Protein AF-A0A2R6HGV0-F1 (afdb_monomer_lite)

Structure (mmCIF, N/CA/C/O backbone):
data_AF-A0A2R6HGV0-F1
#
_entry.id   AF-A0A2R6HGV0-F1
#
loop_
_atom_site.group_PDB
_atom_site.id
_atom_site.type_symbol
_atom_site.label_atom_id
_atom_site.label_alt_id
_atom_site.label_comp_id
_atom_site.label_asym_id
_atom_site.label_entity_id
_atom_site.label_seq_id
_atom_site.pdbx_PDB_ins_code
_atom_site.Cartn_x
_atom_site.Cartn_y
_atom_site.Cartn_z
_atom_site.occupancy
_atom_site.B_iso_or_equiv
_atom_site.auth_seq_id
_atom_site.auth_comp_id
_atom_site.auth_asym_id
_atom_site.auth_atom_id
_atom_site.pdbx_PDB_model_num
ATOM 1 N N . MET A 1 1 ? -56.600 22.320 -26.417 1.00 42.59 1 MET A N 1
ATOM 2 C CA . MET A 1 1 ? -55.461 23.263 -26.358 1.00 42.59 1 MET A CA 1
ATOM 3 C C . MET A 1 1 ? -54.383 22.633 -25.491 1.00 42.59 1 MET A C 1
ATOM 5 O O . MET A 1 1 ? -54.643 22.317 -24.341 1.00 42.59 1 MET A O 1
ATOM 9 N N . SER A 1 2 ? -53.249 22.318 -26.110 1.00 37.47 2 SER A N 1
ATOM 10 C CA . SER A 1 2 ? -52.174 21.466 -25.593 1.00 37.47 2 SER A CA 1
ATOM 11 C C . SER A 1 2 ? -51.269 22.233 -24.627 1.00 37.47 2 SER A C 1
ATOM 13 O O . SER A 1 2 ? -50.676 23.227 -25.039 1.00 37.47 2 SER A O 1
ATOM 15 N N . GLN A 1 3 ? -51.085 21.748 -23.396 1.00 37.47 3 GLN A N 1
ATOM 16 C CA . GLN A 1 3 ? -49.910 22.110 -22.601 1.00 37.47 3 GLN A CA 1
ATOM 17 C C . GLN A 1 3 ? -48.756 21.197 -23.022 1.00 37.47 3 GLN A C 1
ATOM 19 O O . GLN A 1 3 ? -48.817 19.982 -22.858 1.00 37.47 3 GLN A O 1
ATOM 24 N N . ARG A 1 4 ? -47.739 21.780 -23.663 1.00 38.50 4 ARG A N 1
ATOM 25 C CA . ARG A 1 4 ? -46.474 21.103 -23.963 1.00 38.50 4 ARG A CA 1
ATOM 26 C C . ARG A 1 4 ? -45.589 21.182 -22.727 1.00 38.50 4 ARG A C 1
ATOM 28 O O . ARG A 1 4 ? -45.271 22.278 -22.277 1.00 38.50 4 ARG A O 1
ATOM 35 N N . GLY A 1 5 ? -45.208 20.018 -22.213 1.00 38.81 5 GLY A N 1
ATOM 36 C CA . GLY A 1 5 ? -44.157 19.890 -21.219 1.00 38.81 5 GLY A CA 1
ATOM 37 C C . GLY A 1 5 ? -42.803 20.274 -21.807 1.00 38.81 5 GLY A C 1
ATOM 38 O O . GLY A 1 5 ? -42.461 19.891 -22.925 1.00 38.81 5 GLY A O 1
ATOM 39 N N . THR A 1 6 ? -42.029 21.020 -21.032 1.00 39.31 6 THR A N 1
ATOM 40 C CA . THR A 1 6 ? -40.585 21.147 -21.192 1.00 39.31 6 THR A CA 1
ATOM 41 C C . THR A 1 6 ? -39.932 20.217 -20.178 1.00 39.31 6 THR A C 1
ATOM 43 O O . THR A 1 6 ? -39.835 20.515 -18.991 1.00 39.31 6 THR A O 1
ATOM 46 N N . THR A 1 7 ? -39.515 19.043 -20.643 1.00 39.94 7 THR A N 1
ATOM 47 C CA . THR A 1 7 ? -38.569 18.178 -19.931 1.00 39.94 7 THR A CA 1
ATOM 48 C C . THR A 1 7 ? -37.228 18.903 -19.781 1.00 39.94 7 THR A C 1
ATOM 50 O O . THR A 1 7 ? -36.722 19.403 -20.791 1.00 39.94 7 THR A O 1
ATOM 53 N N . PRO A 1 8 ? -36.610 18.944 -18.587 1.00 39.12 8 PRO A N 1
ATOM 54 C CA . PRO A 1 8 ? -35.233 19.393 -18.454 1.00 39.12 8 PRO A CA 1
ATOM 55 C C . PRO A 1 8 ? -34.313 18.423 -19.197 1.00 39.12 8 PRO A C 1
ATOM 57 O O . PRO A 1 8 ? -34.400 17.204 -19.050 1.00 39.12 8 PRO A O 1
ATOM 60 N N . SER A 1 9 ? -33.456 18.992 -20.031 1.00 42.03 9 SER A N 1
ATOM 61 C CA . SER A 1 9 ? -32.435 18.309 -20.811 1.00 42.03 9 SER A CA 1
ATOM 62 C C . SER A 1 9 ? -31.367 17.676 -19.916 1.00 42.03 9 SER A C 1
ATOM 64 O O . SER A 1 9 ? -30.638 18.410 -19.258 1.00 42.03 9 SER A O 1
ATOM 66 N N . GLY A 1 10 ? -31.240 16.349 -19.996 1.00 42.12 10 GLY A N 1
ATOM 67 C CA . GLY A 1 10 ? -29.985 15.590 -19.900 1.00 42.12 10 GLY A CA 1
ATOM 68 C C . GLY A 1 10 ? -29.243 15.556 -18.551 1.00 42.12 10 GLY A C 1
ATOM 69 O O . GLY A 1 10 ? -29.286 16.505 -17.773 1.00 42.12 10 GLY A O 1
ATOM 70 N N . PRO A 1 11 ? -28.513 14.464 -18.258 1.00 38.28 11 PRO A N 1
ATOM 71 C CA . PRO A 1 11 ? -27.660 14.408 -17.080 1.00 38.28 11 PRO A CA 1
ATOM 72 C C . PRO A 1 11 ? -26.553 15.461 -17.202 1.00 38.28 11 PRO A C 1
ATOM 74 O O . PRO A 1 11 ? -25.785 15.469 -18.165 1.00 38.28 11 PRO A O 1
ATOM 77 N N . THR A 1 12 ? -26.462 16.345 -16.209 1.00 39.78 12 THR A N 1
ATOM 78 C CA . THR A 1 12 ? -25.278 17.172 -15.971 1.00 39.78 12 THR A CA 1
ATOM 79 C C . THR A 1 12 ? -24.067 16.255 -15.933 1.00 39.78 12 THR A C 1
ATOM 81 O O . THR A 1 12 ? -24.030 15.331 -15.116 1.00 39.78 12 THR A O 1
ATOM 84 N N . ALA A 1 13 ? -23.111 16.491 -16.833 1.00 43.72 13 ALA A N 1
ATOM 85 C CA . ALA A 1 13 ? -21.830 15.809 -16.833 1.00 43.72 13 ALA A CA 1
ATOM 86 C C . ALA A 1 13 ? -21.298 15.794 -15.398 1.00 43.72 13 ALA A C 1
ATOM 88 O O . ALA A 1 13 ? -21.111 16.851 -14.792 1.00 43.72 13 ALA A O 1
ATOM 89 N N . ALA A 1 14 ? -21.119 14.588 -14.853 1.00 40.44 14 ALA A N 1
ATOM 90 C CA . ALA A 1 14 ? -20.378 14.393 -13.625 1.00 40.44 14 ALA A CA 1
ATOM 91 C C . ALA A 1 14 ? -19.101 15.220 -13.748 1.00 40.44 14 ALA A C 1
ATOM 93 O O . ALA A 1 14 ? -18.413 15.129 -14.766 1.00 40.44 14 ALA A O 1
ATOM 94 N N . THR A 1 15 ? -18.844 16.080 -12.768 1.00 43.59 15 THR A N 1
ATOM 95 C CA . THR A 1 15 ? -17.647 16.907 -12.696 1.00 43.59 15 THR A CA 1
ATOM 96 C C . THR A 1 15 ? -16.449 15.975 -12.834 1.00 43.59 15 THR A C 1
ATOM 98 O O . THR A 1 15 ? -16.068 15.303 -11.876 1.00 43.59 15 THR A O 1
ATOM 101 N N . ALA A 1 16 ? -15.919 15.858 -14.052 1.00 55.16 16 ALA A N 1
ATOM 102 C CA . ALA A 1 16 ? -14.783 15.006 -14.336 1.00 55.16 16 ALA A CA 1
ATOM 103 C C . ALA A 1 16 ? -13.660 15.447 -13.397 1.00 55.16 16 ALA A C 1
ATOM 105 O O . ALA A 1 16 ? -13.438 16.651 -13.215 1.00 55.16 16 ALA A O 1
ATOM 106 N N . TRP A 1 17 ? -13.016 14.485 -12.732 1.00 54.25 17 TRP A N 1
ATOM 107 C CA . TRP A 1 17 ? -11.901 14.756 -11.833 1.00 54.25 17 TRP A CA 1
ATOM 108 C C . TRP A 1 17 ? -10.940 15.749 -12.498 1.00 54.25 17 TRP A C 1
ATOM 110 O O . TRP A 1 17 ? -10.525 15.538 -13.635 1.00 54.25 17 TRP A O 1
ATOM 120 N N . LYS A 1 18 ? -10.612 16.853 -11.806 1.00 64.25 18 LYS A N 1
ATOM 121 C CA . LYS A 1 18 ? -9.808 17.985 -12.320 1.00 64.25 18 LYS A CA 1
ATOM 122 C C . LYS A 1 18 ? -8.328 17.629 -12.562 1.00 64.25 18 LYS A C 1
ATOM 124 O O . LYS A 1 18 ? -7.450 18.479 -12.437 1.00 64.25 18 LYS A O 1
ATOM 129 N N . SER A 1 19 ? -8.022 16.371 -12.836 1.00 67.31 19 SER A N 1
ATOM 130 C CA . SER A 1 19 ? -6.674 15.901 -13.110 1.00 67.31 19 SER A CA 1
ATOM 131 C C . SER A 1 19 ? -6.330 16.194 -14.570 1.00 67.31 19 SER A C 1
ATOM 133 O O . SER A 1 19 ? -7.103 15.877 -15.472 1.00 67.31 19 SER A O 1
ATOM 135 N N . ARG A 1 20 ? -5.164 16.799 -14.814 1.00 78.31 20 ARG A N 1
ATOM 136 C CA . ARG A 1 20 ? -4.626 16.962 -16.170 1.00 78.31 20 ARG A CA 1
ATOM 137 C C . ARG A 1 20 ? -4.079 15.622 -16.658 1.00 78.31 20 ARG A C 1
ATOM 139 O O . ARG A 1 20 ? -3.105 15.126 -16.099 1.00 78.31 20 ARG A O 1
ATOM 146 N N . TRP A 1 21 ? -4.699 15.072 -17.699 1.00 83.38 21 TRP A N 1
ATOM 147 C CA . TRP A 1 21 ? -4.256 13.859 -18.386 1.00 83.38 21 TRP A CA 1
ATOM 148 C C . TRP A 1 21 ? -3.967 14.156 -19.856 1.00 83.38 21 TRP A C 1
ATOM 150 O O . TRP A 1 21 ? -4.623 14.994 -20.473 1.00 83.38 21 TRP A O 1
ATOM 160 N N . SER A 1 22 ? -2.993 13.450 -20.419 1.00 83.81 22 SER A N 1
ATOM 161 C CA . SER A 1 22 ? -2.641 13.503 -21.839 1.00 83.81 22 SER A CA 1
ATOM 162 C C . SER A 1 22 ? -2.390 12.097 -22.380 1.00 83.81 22 SER A C 1
ATOM 164 O O . SER A 1 22 ? -2.013 11.200 -21.627 1.00 83.81 22 SER A O 1
ATOM 166 N N . VAL A 1 23 ? -2.594 11.919 -23.686 1.00 84.94 23 VAL A N 1
ATOM 167 C CA . VAL A 1 23 ? -2.298 10.678 -24.414 1.00 84.94 23 VAL A CA 1
ATOM 168 C C . VAL A 1 23 ? -1.252 11.014 -25.480 1.00 84.94 23 VAL A C 1
ATOM 170 O O . VAL A 1 23 ? -1.622 11.427 -26.581 1.00 84.94 23 VAL A O 1
ATOM 173 N N . PRO A 1 24 ? 0.052 10.976 -25.150 1.00 83.38 24 PRO A N 1
ATOM 174 C CA . PRO A 1 24 ? 1.098 11.288 -26.115 1.00 83.38 24 PRO A CA 1
ATOM 175 C C . PRO A 1 24 ? 1.200 10.200 -27.189 1.00 83.38 24 PRO A C 1
ATOM 177 O O . PRO A 1 24 ? 0.903 9.031 -26.944 1.00 83.38 24 PRO A O 1
ATOM 180 N N . ALA A 1 25 ? 1.690 10.576 -28.372 1.00 78.56 25 ALA A N 1
ATOM 181 C CA . ALA A 1 25 ? 2.167 9.590 -29.336 1.00 78.56 25 ALA A CA 1
ATOM 182 C C . ALA A 1 25 ? 3.334 8.779 -28.724 1.00 78.56 25 ALA A C 1
ATOM 184 O O . ALA A 1 25 ? 4.123 9.358 -27.970 1.00 78.56 25 ALA A O 1
ATOM 185 N N . PRO A 1 26 ? 3.512 7.490 -29.070 1.00 75.81 26 PRO A N 1
ATOM 186 C CA . PRO A 1 26 ? 4.579 6.656 -28.500 1.00 75.81 26 PRO A CA 1
ATOM 187 C C . PRO A 1 26 ? 5.987 7.260 -28.632 1.00 75.81 26 PRO A C 1
ATOM 189 O O . PRO A 1 26 ? 6.768 7.254 -27.683 1.00 75.81 26 PRO A O 1
ATOM 192 N N . SER A 1 27 ? 6.294 7.896 -29.767 1.00 75.94 27 SER A N 1
ATOM 193 C CA . SER A 1 27 ? 7.577 8.580 -29.991 1.00 75.94 27 SER A CA 1
ATOM 194 C C . SER A 1 27 ? 7.813 9.767 -29.048 1.00 75.94 27 SER A C 1
ATOM 196 O O . SER A 1 27 ? 8.948 10.025 -28.647 1.00 75.94 27 SER A O 1
ATOM 198 N N . ALA A 1 28 ? 6.752 10.469 -28.643 1.00 85.56 28 ALA A N 1
ATOM 199 C CA . ALA A 1 28 ? 6.840 11.545 -27.661 1.00 85.56 28 ALA A CA 1
A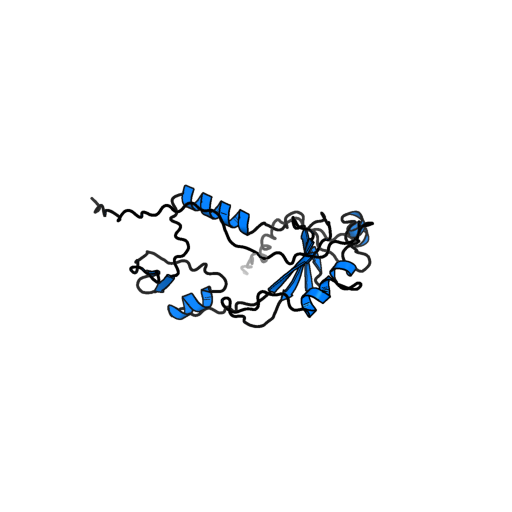TOM 200 C C . ALA A 1 28 ? 7.078 11.009 -26.239 1.00 85.56 28 ALA A C 1
ATOM 202 O O . ALA A 1 28 ? 7.628 11.729 -25.408 1.00 85.56 28 ALA A O 1
ATOM 203 N N . LEU A 1 29 ? 6.710 9.751 -25.960 1.00 87.06 29 LEU A N 1
ATOM 204 C CA . LEU A 1 29 ? 6.980 9.103 -24.678 1.00 87.06 29 LEU A CA 1
ATOM 205 C C . LEU A 1 29 ? 8.478 8.835 -24.502 1.00 87.06 29 LEU A C 1
ATOM 207 O O . LEU A 1 29 ? 9.037 9.254 -23.495 1.00 87.06 29 LEU A O 1
ATOM 211 N N . ALA A 1 30 ? 9.131 8.239 -25.506 1.00 85.50 30 ALA A N 1
ATOM 212 C CA . ALA A 1 30 ? 10.577 7.986 -25.483 1.00 85.50 30 ALA A CA 1
ATOM 213 C C . ALA A 1 30 ? 11.396 9.285 -25.372 1.00 85.50 30 ALA A C 1
ATOM 215 O O . ALA A 1 30 ? 12.393 9.337 -24.659 1.00 85.50 30 ALA A O 1
ATOM 216 N N . GLY A 1 31 ? 10.955 10.358 -26.041 1.00 87.44 31 GLY A N 1
ATOM 217 C CA . GLY A 1 31 ? 11.596 11.671 -25.919 1.00 87.44 31 GLY A CA 1
ATOM 218 C C . GLY A 1 31 ? 11.407 12.323 -24.544 1.00 87.44 31 GLY A C 1
ATOM 219 O O . GLY A 1 31 ? 12.291 13.038 -24.080 1.00 87.44 31 GLY A O 1
ATOM 220 N N . ARG A 1 32 ? 10.266 12.085 -23.885 1.00 89.81 32 ARG A N 1
ATOM 221 C CA . ARG A 1 32 ? 9.944 12.654 -22.566 1.00 89.81 32 ARG A CA 1
ATOM 222 C C . ARG A 1 32 ? 10.549 11.855 -21.408 1.00 89.81 32 ARG A C 1
ATOM 224 O O . ARG A 1 32 ? 10.909 12.453 -20.398 1.00 89.81 32 ARG A O 1
ATOM 231 N N . PHE A 1 33 ? 10.635 10.535 -21.545 1.00 90.62 33 PHE A N 1
ATOM 232 C CA . PHE A 1 33 ? 11.080 9.597 -20.514 1.00 90.62 33 PHE A CA 1
ATOM 233 C C . PHE A 1 33 ? 12.131 8.641 -21.102 1.00 90.62 33 PHE A C 1
ATOM 235 O O . PHE A 1 33 ? 11.801 7.513 -21.469 1.00 90.62 33 PHE A O 1
ATOM 242 N N . PRO A 1 34 ? 13.391 9.085 -21.241 1.00 89.12 34 PRO A N 1
ATOM 243 C CA . PRO A 1 34 ? 14.409 8.359 -21.998 1.00 89.12 34 PRO A CA 1
ATOM 244 C C . PRO A 1 34 ? 14.843 7.029 -21.366 1.00 89.12 34 PRO A C 1
ATOM 246 O O . PRO A 1 34 ? 15.294 6.147 -22.096 1.00 89.12 34 PRO A O 1
ATOM 249 N N . ALA A 1 35 ? 14.694 6.834 -20.049 1.00 87.44 35 ALA A N 1
ATOM 250 C CA . ALA A 1 35 ? 14.922 5.520 -19.449 1.00 87.44 35 ALA A CA 1
ATOM 251 C C . ALA A 1 35 ? 13.786 4.526 -19.724 1.00 87.44 35 ALA A C 1
ATOM 253 O O . ALA A 1 35 ? 13.935 3.355 -19.381 1.00 87.44 35 ALA A O 1
ATOM 254 N N . LEU A 1 36 ? 12.666 4.935 -20.333 1.00 87.56 36 LEU A N 1
ATOM 255 C CA . LEU A 1 36 ? 11.580 4.028 -20.701 1.00 87.56 36 LEU A CA 1
ATOM 256 C C . LEU A 1 36 ? 11.734 3.541 -22.146 1.00 87.56 36 LEU A C 1
ATOM 258 O O . LEU A 1 36 ? 11.776 4.327 -23.092 1.00 87.56 36 LEU A O 1
ATOM 262 N N . ARG A 1 37 ? 11.745 2.218 -22.326 1.00 88.19 37 ARG A N 1
ATOM 263 C CA . ARG A 1 37 ? 11.503 1.590 -23.629 1.00 88.19 37 ARG A CA 1
ATOM 264 C C . ARG A 1 37 ? 10.027 1.749 -23.971 1.00 88.19 37 ARG A C 1
ATOM 266 O O . ARG A 1 37 ? 9.165 1.263 -23.241 1.00 88.19 37 ARG A O 1
ATOM 273 N N . ALA A 1 38 ? 9.758 2.474 -25.051 1.00 88.06 38 ALA A N 1
ATOM 274 C CA . ALA A 1 38 ? 8.412 2.818 -25.504 1.00 88.06 38 ALA A CA 1
ATOM 275 C C . ALA A 1 38 ? 8.132 2.369 -26.949 1.00 88.06 38 ALA A C 1
ATOM 277 O O . ALA A 1 38 ? 7.095 2.713 -27.512 1.00 88.06 38 ALA A O 1
ATOM 278 N N . ASP A 1 39 ? 9.058 1.635 -27.566 1.00 87.62 39 ASP A N 1
ATOM 279 C CA . ASP A 1 39 ? 8.986 1.172 -28.953 1.00 87.62 39 ASP A CA 1
ATOM 280 C C . ASP A 1 39 ? 7.868 0.149 -29.198 1.00 87.62 39 ASP A C 1
ATOM 282 O O . ASP A 1 39 ? 7.355 0.063 -30.313 1.00 87.62 39 ASP A O 1
ATOM 286 N N . ASP A 1 40 ? 7.428 -0.555 -28.155 1.00 88.44 40 ASP A N 1
ATOM 287 C CA . ASP A 1 40 ? 6.304 -1.493 -28.184 1.00 88.44 40 ASP A CA 1
ATOM 288 C C . ASP A 1 40 ? 5.025 -0.945 -27.515 1.00 88.44 40 ASP A C 1
ATOM 290 O O . ASP A 1 40 ? 4.029 -1.660 -27.376 1.00 88.44 40 ASP A O 1
ATOM 294 N N . VAL A 1 41 ? 5.014 0.332 -27.111 1.00 89.62 41 VAL A N 1
ATOM 295 C CA . VAL A 1 41 ? 3.859 0.960 -26.458 1.00 89.62 41 VAL A CA 1
ATOM 296 C C . VAL A 1 41 ? 2.865 1.443 -27.510 1.00 89.62 41 VAL A C 1
ATOM 298 O O . VAL A 1 41 ? 3.107 2.416 -28.219 1.00 89.62 41 VAL A O 1
ATOM 301 N N . ALA A 1 42 ? 1.696 0.803 -27.573 1.00 90.31 42 ALA A N 1
ATOM 302 C CA . ALA A 1 42 ? 0.619 1.221 -28.471 1.00 90.31 42 ALA A CA 1
ATOM 303 C C . ALA A 1 42 ? -0.094 2.501 -27.992 1.00 90.31 42 ALA A C 1
ATOM 305 O O . ALA A 1 42 ? -0.434 3.367 -28.797 1.00 90.31 42 ALA A O 1
ATOM 306 N N . VAL A 1 43 ? -0.338 2.614 -26.680 1.00 91.25 43 VAL A N 1
ATOM 307 C CA . VAL A 1 43 ? -1.068 3.725 -26.049 1.00 91.25 43 VAL A CA 1
ATOM 308 C C . VAL A 1 43 ? -0.494 3.985 -24.656 1.00 91.25 43 VAL A C 1
ATOM 310 O O . VAL A 1 43 ? -0.234 3.043 -23.912 1.00 91.25 43 VAL A O 1
ATOM 313 N N . ALA A 1 44 ? -0.354 5.259 -24.282 1.00 90.94 44 ALA A N 1
ATOM 314 C CA . ALA A 1 44 ? 0.046 5.677 -22.940 1.00 90.94 44 ALA A CA 1
ATOM 315 C C . ALA A 1 44 ? -0.874 6.784 -22.410 1.00 90.94 44 ALA A C 1
ATOM 317 O O . ALA A 1 44 ? -1.226 7.706 -23.143 1.00 90.94 44 ALA A O 1
ATOM 318 N N . GLY A 1 45 ? -1.233 6.715 -21.127 1.00 91.62 45 GLY A N 1
ATOM 319 C CA . GLY A 1 45 ? -1.872 7.811 -20.400 1.00 91.62 45 GLY A CA 1
ATOM 320 C C . GLY A 1 45 ? -0.874 8.442 -19.435 1.00 91.62 45 GLY A C 1
ATOM 321 O O . GLY A 1 45 ? -0.280 7.737 -18.625 1.00 91.62 45 GLY A O 1
ATOM 322 N N . VAL A 1 46 ? -0.687 9.760 -19.509 1.00 90.81 46 VAL A N 1
ATOM 323 C CA . VAL A 1 46 ? 0.246 10.495 -18.643 1.00 90.81 46 VAL A CA 1
ATOM 324 C C . VAL A 1 46 ? -0.509 11.546 -17.842 1.00 90.81 46 VAL A C 1
ATOM 326 O O . VAL A 1 46 ? -1.248 12.350 -18.413 1.00 90.81 46 VAL A O 1
ATOM 329 N N . THR A 1 47 ? -0.276 11.564 -16.530 1.00 89.75 47 THR A N 1
ATOM 330 C CA . THR A 1 47 ? -0.787 12.567 -15.588 1.00 89.75 47 THR A CA 1
ATOM 331 C C . THR A 1 47 ? 0.360 13.224 -14.840 1.00 89.75 47 THR A C 1
ATOM 333 O O . THR A 1 47 ? 1.356 12.581 -14.525 1.00 89.75 47 THR A O 1
ATOM 336 N N . GLU A 1 48 ? 0.215 14.512 -14.549 1.00 83.94 48 GLU A N 1
ATOM 337 C CA . GLU A 1 48 ? 1.210 15.292 -13.800 1.00 83.94 48 GLU A CA 1
ATOM 338 C C . GLU A 1 48 ? 0.975 15.254 -12.285 1.00 83.94 48 GLU A C 1
ATOM 340 O O . GLU A 1 48 ? 1.838 15.665 -11.520 1.00 83.94 48 GLU A O 1
ATOM 345 N N . GLY A 1 49 ? -0.203 14.798 -11.847 1.00 83.38 49 GLY A N 1
ATOM 346 C CA . GLY A 1 49 ? -0.605 14.829 -10.437 1.00 83.38 49 GLY A CA 1
ATOM 347 C C . GLY A 1 49 ? -0.498 13.493 -9.705 1.00 83.38 49 GLY A C 1
ATOM 348 O O . GLY A 1 49 ? -0.816 13.443 -8.520 1.00 83.38 49 GLY A O 1
ATOM 349 N N . ALA A 1 50 ? -0.118 12.412 -10.391 1.00 85.56 50 ALA A N 1
ATOM 350 C CA . ALA A 1 50 ? 0.108 11.126 -9.737 1.00 85.56 50 ALA A CA 1
ATOM 351 C C . ALA A 1 50 ? 1.545 11.022 -9.227 1.00 85.56 50 ALA A C 1
ATOM 353 O O . ALA A 1 50 ? 2.474 11.581 -9.806 1.00 85.56 50 ALA A O 1
ATOM 354 N N . GLY A 1 51 ? 1.715 10.261 -8.154 1.00 88.56 51 GLY A N 1
ATOM 355 C CA . GLY A 1 51 ? 3.012 9.994 -7.563 1.00 88.56 51 GLY A CA 1
ATOM 356 C C . GLY A 1 51 ? 2.932 8.864 -6.551 1.00 88.56 51 GLY A C 1
ATOM 357 O O . GLY A 1 51 ? 1.884 8.251 -6.346 1.00 88.56 51 GLY A O 1
ATOM 358 N N . TYR A 1 52 ? 4.063 8.615 -5.912 1.00 90.94 52 TYR A N 1
ATOM 359 C CA . TYR A 1 52 ? 4.209 7.671 -4.817 1.00 90.94 52 TYR A CA 1
ATOM 360 C C . TYR A 1 52 ? 4.507 8.441 -3.526 1.00 90.94 52 TYR A C 1
ATOM 362 O O . TYR A 1 52 ? 4.929 9.597 -3.555 1.00 90.94 52 TYR A O 1
ATOM 370 N N . ALA A 1 53 ? 4.268 7.799 -2.388 1.00 90.00 53 ALA A N 1
ATOM 371 C CA . ALA A 1 53 ? 4.561 8.349 -1.072 1.00 90.00 53 ALA A CA 1
ATOM 372 C C . ALA A 1 53 ? 5.524 7.424 -0.328 1.00 90.00 53 ALA A C 1
ATOM 374 O O . ALA A 1 53 ? 5.576 6.227 -0.611 1.00 90.00 53 ALA A O 1
ATOM 375 N N . ASP A 1 54 ? 6.235 7.967 0.658 1.00 90.88 54 ASP A N 1
ATOM 376 C CA . ASP A 1 54 ? 6.788 7.162 1.742 1.00 90.88 54 ASP A CA 1
ATOM 377 C C . ASP A 1 54 ? 5.668 6.933 2.773 1.00 90.88 54 ASP A C 1
ATOM 379 O O . ASP A 1 54 ? 5.328 7.856 3.523 1.00 90.88 54 ASP A O 1
ATOM 383 N N . PRO A 1 55 ? 5.052 5.737 2.824 1.00 90.94 55 PRO A N 1
ATOM 384 C CA . PRO A 1 55 ? 3.945 5.488 3.738 1.00 90.94 55 PRO A CA 1
ATOM 385 C C . PRO A 1 55 ? 4.390 5.491 5.205 1.00 90.94 55 PRO A C 1
ATOM 387 O O . PRO A 1 55 ? 3.563 5.753 6.075 1.00 90.94 55 PRO A O 1
ATOM 390 N N . GLY A 1 56 ? 5.663 5.199 5.496 1.00 92.19 56 GLY A N 1
ATOM 391 C CA . GLY A 1 56 ? 6.202 5.232 6.853 1.00 92.19 56 GLY A CA 1
ATOM 392 C C . GLY A 1 56 ? 6.301 6.664 7.362 1.00 92.19 56 GLY A C 1
ATOM 393 O O . GLY A 1 56 ? 5.687 6.996 8.376 1.00 92.19 56 GLY A O 1
ATOM 394 N N . ALA A 1 57 ? 6.992 7.523 6.610 1.00 93.31 57 ALA A N 1
ATOM 395 C CA . ALA A 1 57 ? 7.136 8.938 6.951 1.00 93.31 57 ALA A CA 1
ATOM 396 C C . ALA A 1 57 ? 5.783 9.668 6.977 1.00 93.31 57 ALA A C 1
ATOM 398 O O . ALA A 1 57 ? 5.500 10.421 7.908 1.00 93.31 57 ALA A O 1
ATOM 399 N N . TYR A 1 58 ? 4.911 9.397 5.997 1.00 94.62 58 TYR A N 1
ATOM 400 C CA . TYR A 1 58 ? 3.569 9.978 5.950 1.00 94.62 58 TYR A CA 1
ATOM 401 C C . TYR A 1 58 ? 2.731 9.606 7.183 1.00 94.62 58 TYR A C 1
ATOM 403 O O . TYR A 1 58 ? 2.102 10.473 7.788 1.00 94.62 58 TYR A O 1
ATOM 411 N N . THR A 1 59 ? 2.749 8.331 7.590 1.00 95.56 59 THR A N 1
ATOM 412 C CA . THR A 1 59 ? 1.994 7.862 8.764 1.00 95.56 59 THR A CA 1
ATOM 413 C C . THR A 1 59 ? 2.542 8.456 10.060 1.00 95.56 59 THR A C 1
ATOM 415 O O . THR A 1 59 ? 1.755 8.854 10.916 1.00 95.56 59 THR A O 1
ATOM 418 N N . ALA A 1 60 ? 3.869 8.548 10.201 1.00 95.81 60 ALA A N 1
ATOM 419 C CA . ALA A 1 60 ? 4.502 9.162 11.367 1.00 95.81 60 ALA A CA 1
ATOM 420 C C . ALA A 1 60 ? 4.100 10.639 11.510 1.00 95.81 60 ALA A C 1
ATOM 422 O O . ALA A 1 60 ? 3.593 11.036 12.555 1.00 95.81 60 ALA A O 1
ATOM 423 N N . CYS A 1 61 ? 4.202 11.414 10.426 1.00 97.69 61 CYS A N 1
ATOM 424 C CA . CYS A 1 61 ? 3.787 12.817 10.410 1.00 97.69 61 CYS A CA 1
ATOM 425 C C . CYS A 1 61 ? 2.293 12.985 10.741 1.00 97.69 61 CYS A C 1
ATOM 427 O O . CYS A 1 61 ? 1.915 13.867 11.512 1.00 97.69 61 CYS A O 1
ATOM 429 N N . LEU A 1 62 ? 1.423 12.120 10.204 1.00 97.12 62 LEU A N 1
ATOM 430 C CA . LEU A 1 62 ? -0.006 12.165 10.517 1.00 97.12 62 LEU A CA 1
ATOM 431 C C . LEU A 1 62 ? -0.282 11.874 12.001 1.00 97.12 62 LEU A C 1
ATOM 433 O O . LEU A 1 62 ? -1.136 12.528 12.599 1.00 97.12 62 LEU A O 1
ATOM 437 N N . ALA A 1 63 ? 0.434 10.917 12.595 1.00 97.19 63 ALA A N 1
ATOM 438 C CA . ALA A 1 63 ? 0.314 10.590 14.012 1.00 97.19 63 ALA A CA 1
ATOM 439 C C . ALA A 1 63 ? 0.778 11.750 14.908 1.00 97.19 63 ALA A C 1
ATOM 441 O O . ALA A 1 63 ? 0.071 12.107 15.850 1.00 97.19 63 ALA A O 1
ATOM 442 N N . GLU A 1 64 ? 1.915 12.371 14.586 1.00 97.19 64 GLU A N 1
ATOM 443 C CA . GLU A 1 64 ? 2.432 13.550 15.293 1.00 97.19 64 GLU A CA 1
ATOM 444 C C . GLU A 1 64 ? 1.432 14.710 15.260 1.00 97.19 64 GLU A C 1
ATOM 446 O O . GLU A 1 64 ? 1.094 15.264 16.306 1.00 97.19 64 GLU A O 1
ATOM 451 N N . ASN A 1 65 ? 0.887 15.023 14.080 1.00 98.19 65 ASN A N 1
ATOM 452 C CA . ASN A 1 65 ? -0.118 16.075 13.930 1.00 98.19 65 ASN A CA 1
ATOM 453 C C . ASN A 1 65 ? -1.393 15.760 14.720 1.00 98.19 65 ASN A C 1
ATOM 455 O O . ASN A 1 65 ? -1.932 16.633 15.392 1.00 98.19 65 ASN A O 1
ATOM 459 N N . ALA A 1 66 ? -1.869 14.513 14.688 1.00 97.88 66 ALA A N 1
ATOM 460 C CA . ALA A 1 66 ? -3.051 14.123 15.449 1.00 97.88 66 ALA A CA 1
ATOM 461 C C . ALA A 1 66 ? -2.843 14.311 16.960 1.00 97.88 66 ALA A C 1
ATOM 463 O O . ALA A 1 66 ? -3.729 14.827 17.640 1.00 97.88 66 ALA A O 1
ATOM 464 N N . VAL A 1 67 ? -1.675 13.928 17.485 1.00 98.12 67 VAL A N 1
ATOM 465 C CA . VAL A 1 67 ? -1.330 14.125 18.902 1.00 98.12 67 VAL A CA 1
ATOM 466 C C . VAL A 1 67 ? -1.216 15.612 19.243 1.00 98.12 67 VAL A C 1
ATOM 468 O O . VAL A 1 67 ? -1.731 16.031 20.279 1.00 98.12 67 VAL A O 1
ATOM 471 N N . ALA A 1 68 ? -0.610 16.422 18.369 1.00 97.94 68 ALA A N 1
ATOM 472 C CA . ALA A 1 68 ? -0.527 17.874 18.546 1.00 97.94 68 ALA A CA 1
ATOM 473 C C . ALA A 1 68 ? -1.916 18.541 18.617 1.00 97.94 68 ALA A C 1
ATOM 475 O O . ALA A 1 68 ? -2.107 19.482 19.383 1.00 97.94 68 ALA A O 1
ATOM 476 N N . GLU A 1 69 ? -2.899 17.997 17.896 1.00 98.38 69 GLU A N 1
ATOM 477 C CA . GLU A 1 69 ? -4.310 18.413 17.933 1.00 98.38 69 GLU A CA 1
ATOM 478 C C . GLU A 1 69 ? -5.115 17.771 19.088 1.00 98.38 69 GLU A C 1
ATOM 480 O O . GLU A 1 69 ? -6.335 17.923 19.180 1.00 98.38 69 GLU A O 1
ATOM 485 N N . GLY A 1 70 ? -4.452 17.054 20.001 1.00 98.19 70 GLY A N 1
ATOM 486 C CA . GLY A 1 70 ? -5.050 16.508 21.222 1.00 98.19 70 GLY A CA 1
ATOM 487 C C . GLY A 1 70 ? -5.554 15.067 21.122 1.00 98.19 70 GLY A C 1
ATOM 488 O O . GLY A 1 70 ? -6.205 14.583 22.054 1.00 98.19 70 GLY A O 1
ATOM 489 N N . ALA A 1 71 ? -5.264 14.348 20.033 1.00 97.75 71 ALA A N 1
ATOM 490 C CA . ALA A 1 71 ? -5.549 12.921 19.968 1.00 97.75 71 ALA A CA 1
ATOM 491 C C . ALA A 1 71 ? -4.665 12.137 20.950 1.00 97.75 71 ALA A C 1
ATOM 493 O O . ALA A 1 71 ? -3.483 12.411 21.137 1.00 97.75 71 ALA A O 1
ATOM 494 N N . THR A 1 72 ? -5.239 11.100 21.554 1.00 95.88 72 THR A N 1
ATOM 495 C CA . THR A 1 72 ? -4.469 10.094 22.289 1.00 95.88 72 THR A CA 1
ATOM 496 C C . THR A 1 72 ? -4.049 8.982 21.341 1.00 95.88 72 THR A C 1
ATOM 498 O O . THR A 1 72 ? -4.907 8.373 20.700 1.00 95.88 72 THR A O 1
ATOM 501 N N . LEU A 1 73 ? -2.759 8.654 21.330 1.00 95.56 73 LEU A N 1
ATOM 502 C CA . LEU A 1 73 ? -2.232 7.490 20.630 1.00 95.56 73 LEU A CA 1
ATOM 503 C C . LEU A 1 73 ? -1.788 6.424 21.640 1.00 95.56 73 LEU A C 1
ATOM 505 O O . LEU A 1 73 ? -0.973 6.700 22.512 1.00 95.56 73 LEU A O 1
ATOM 509 N N . ALA A 1 74 ? -2.315 5.207 21.502 1.00 93.44 74 ALA A N 1
ATOM 510 C CA . ALA A 1 74 ? -1.928 4.046 22.304 1.00 93.44 74 ALA A CA 1
ATOM 511 C C . ALA A 1 74 ? -1.434 2.933 21.372 1.00 93.44 74 ALA A C 1
ATOM 513 O O . ALA A 1 74 ? -2.218 2.140 20.846 1.00 93.44 74 ALA A O 1
ATOM 514 N N . THR A 1 75 ? -0.127 2.910 21.111 1.00 94.00 75 THR A N 1
ATOM 515 C CA . THR A 1 75 ? 0.515 1.831 20.348 1.00 94.00 75 THR A CA 1
ATOM 516 C C . THR A 1 75 ? 0.647 0.573 21.211 1.00 94.00 75 THR A C 1
ATOM 518 O O . THR A 1 75 ? 0.376 0.595 22.411 1.00 94.00 75 THR A O 1
ATOM 521 N N . HIS A 1 76 ? 0.988 -0.564 20.593 1.00 94.12 76 HIS A N 1
ATOM 522 C CA . HIS A 1 76 ? 1.167 -1.854 21.286 1.00 94.12 76 HIS A CA 1
ATOM 523 C C . HIS A 1 76 ? -0.007 -2.271 22.191 1.00 94.12 76 HIS A C 1
ATOM 525 O O . HIS A 1 76 ? 0.165 -3.032 23.139 1.00 94.12 76 HIS A O 1
ATOM 531 N N . THR A 1 77 ? -1.215 -1.799 21.872 1.00 94.75 77 THR A N 1
ATOM 532 C CA . THR A 1 77 ? -2.443 -2.079 22.617 1.00 94.75 77 THR A CA 1
ATOM 533 C C . THR A 1 77 ? -3.415 -2.819 21.698 1.00 94.75 77 THR A C 1
ATOM 535 O O . THR A 1 77 ? -4.252 -2.183 21.059 1.00 94.75 77 THR A O 1
ATOM 538 N N . PRO A 1 78 ? -3.300 -4.153 21.552 1.00 95.44 78 PRO A N 1
ATOM 539 C CA . PRO A 1 78 ? -4.292 -4.937 20.826 1.00 95.44 78 PRO A CA 1
ATOM 540 C C . PRO A 1 78 ? -5.664 -4.801 21.486 1.00 95.44 78 PRO A C 1
ATOM 542 O O . PRO A 1 78 ? -5.775 -4.830 22.716 1.00 95.44 78 PRO A O 1
ATOM 545 N N . VAL A 1 79 ? -6.709 -4.664 20.670 1.00 96.75 79 VAL A N 1
ATOM 546 C CA . VAL A 1 79 ? -8.084 -4.482 21.145 1.00 96.75 79 VAL A CA 1
ATOM 547 C C . VAL A 1 79 ? -9.056 -5.393 20.404 1.00 96.75 79 VAL A C 1
ATOM 549 O O . VAL A 1 79 ? -8.866 -5.690 19.224 1.00 96.75 79 VAL A O 1
ATOM 552 N N . THR A 1 80 ? -10.136 -5.770 21.080 1.00 97.06 80 THR A N 1
ATOM 553 C CA . THR A 1 80 ? -11.398 -6.158 20.444 1.00 97.06 80 THR A CA 1
ATOM 554 C C . THR A 1 80 ? -12.407 -5.010 20.540 1.00 97.06 80 THR A C 1
ATOM 556 O O . THR A 1 80 ? -12.168 -4.001 21.215 1.00 97.06 80 THR A O 1
ATOM 559 N N . VAL A 1 81 ? -13.520 -5.124 19.816 1.00 97.25 81 VAL A N 1
ATOM 560 C CA . VAL A 1 81 ? -14.584 -4.113 19.803 1.00 97.25 81 VAL A CA 1
ATOM 561 C C . VAL A 1 81 ? -15.934 -4.768 20.074 1.00 97.25 81 VAL A C 1
ATOM 563 O O . VAL A 1 81 ? -16.151 -5.919 19.706 1.00 97.25 81 VAL A O 1
ATOM 566 N N . GLU A 1 82 ? -16.838 -4.023 20.700 1.00 96.25 82 GLU A N 1
ATOM 567 C CA . GLU A 1 82 ? -18.233 -4.417 20.930 1.00 96.25 82 GLU A CA 1
ATOM 568 C C . GLU A 1 82 ? -19.152 -3.312 20.395 1.00 96.25 82 GLU A C 1
ATOM 570 O O . GLU A 1 82 ? -18.735 -2.153 20.295 1.00 96.25 82 GLU A O 1
ATOM 575 N N . THR A 1 83 ? -20.387 -3.658 20.025 1.00 95.12 83 THR A N 1
ATOM 576 C CA . THR A 1 83 ? -21.299 -2.766 19.285 1.00 95.12 83 THR A CA 1
ATOM 577 C C . THR A 1 83 ? -22.497 -2.266 20.093 1.00 95.12 83 THR A C 1
ATOM 579 O O . THR A 1 83 ? -23.054 -1.233 19.725 1.00 95.12 83 THR A O 1
ATOM 582 N N . ASP A 1 84 ? -22.860 -2.922 21.201 1.00 92.38 84 ASP A N 1
ATOM 583 C CA . ASP A 1 84 ? -24.023 -2.558 22.021 1.00 92.38 84 ASP A CA 1
ATOM 584 C C . ASP A 1 84 ? -23.748 -2.673 23.541 1.00 92.38 84 ASP A C 1
ATOM 586 O O . ASP A 1 84 ? -23.836 -3.763 24.111 1.00 92.3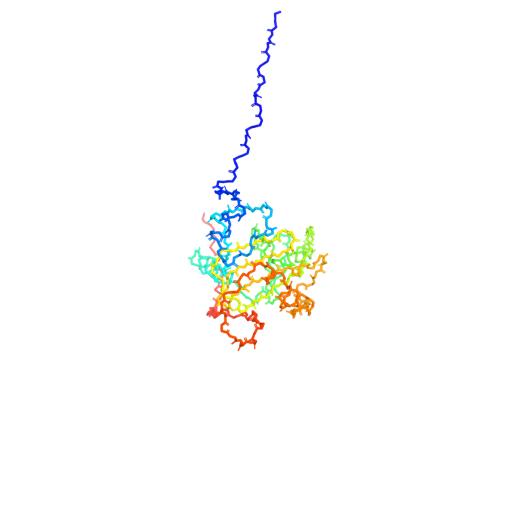8 84 ASP A O 1
ATOM 590 N N . PRO A 1 85 ? -23.394 -1.565 24.225 1.00 94.25 85 PRO A N 1
ATOM 591 C CA . PRO A 1 85 ? -23.021 -0.268 23.656 1.00 94.25 85 PRO A CA 1
ATOM 592 C C . PRO A 1 85 ? -21.615 -0.313 23.019 1.00 94.25 85 PRO A C 1
ATOM 594 O O . PRO A 1 85 ? -20.824 -1.198 23.356 1.00 94.25 85 PRO A O 1
ATOM 597 N N . PRO A 1 86 ? -21.240 0.662 22.166 1.00 96.75 86 PRO A N 1
ATOM 598 C CA . PRO A 1 86 ? -19.917 0.700 21.553 1.00 96.75 86 PRO A CA 1
ATOM 599 C C . PRO A 1 86 ? -18.786 0.729 22.585 1.00 96.75 86 PRO A C 1
ATOM 601 O O . PRO A 1 86 ? -18.702 1.633 23.428 1.00 96.75 86 PRO A O 1
ATOM 604 N N . ARG A 1 87 ? -17.890 -0.258 22.507 1.00 97.25 87 ARG A N 1
ATOM 605 C CA . ARG A 1 87 ? -16.744 -0.393 23.414 1.00 97.25 87 ARG A CA 1
ATOM 606 C C . ARG A 1 87 ? -15.477 -0.772 22.671 1.00 97.25 87 ARG A C 1
ATOM 608 O O . ARG A 1 87 ? -15.506 -1.481 21.668 1.00 97.25 87 ARG A O 1
ATOM 615 N N . VAL A 1 88 ? -14.360 -0.322 23.230 1.00 97.12 88 VAL A N 1
ATOM 616 C CA . VAL A 1 88 ? -13.020 -0.814 22.910 1.00 97.12 88 VAL A CA 1
ATOM 617 C C . VAL A 1 88 ? -12.531 -1.619 24.107 1.00 97.12 88 VAL A C 1
ATOM 619 O O . VAL A 1 88 ? -12.572 -1.125 25.236 1.00 97.12 88 VAL A O 1
ATOM 622 N N . VAL A 1 89 ? -12.077 -2.846 23.869 1.00 96.50 89 VAL A N 1
ATOM 623 C CA . VAL A 1 89 ? -11.639 -3.776 24.915 1.00 96.50 89 VAL A CA 1
ATOM 624 C C . VAL A 1 89 ? -10.165 -4.115 24.692 1.00 96.50 89 VAL A C 1
ATOM 626 O O . VAL A 1 89 ? -9.852 -4.941 23.834 1.00 96.50 89 VAL A O 1
ATOM 629 N N . PRO A 1 90 ? -9.233 -3.466 25.413 1.00 95.38 90 PRO A N 1
ATOM 630 C CA . PRO A 1 90 ? -7.820 -3.822 25.361 1.00 95.38 90 PRO A CA 1
ATOM 631 C C . PRO A 1 90 ? -7.585 -5.240 25.875 1.00 95.38 90 PRO A C 1
ATOM 633 O O . PRO A 1 90 ? -8.169 -5.633 26.881 1.00 95.38 90 PRO A O 1
ATOM 636 N N . GLN A 1 91 ? -6.676 -5.981 25.243 1.00 91.25 91 GLN A N 1
ATOM 637 C CA . GLN A 1 91 ? -6.352 -7.354 25.650 1.00 91.25 91 GLN A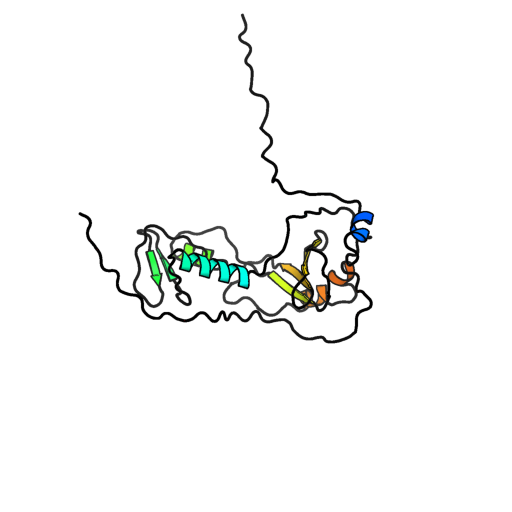 CA 1
ATOM 638 C C . GLN A 1 91 ? -5.885 -7.448 27.116 1.00 91.25 91 GLN A C 1
ATOM 640 O O . GLN A 1 91 ? -6.201 -8.416 27.800 1.00 91.25 91 GLN A O 1
ATOM 645 N N . ASN A 1 92 ? -5.167 -6.428 27.600 1.00 88.88 92 ASN A N 1
ATOM 646 C CA . ASN A 1 92 ? -4.582 -6.378 28.945 1.00 88.88 92 ASN A CA 1
ATOM 647 C C . ASN A 1 92 ? -5.145 -5.219 29.788 1.00 88.88 92 ASN A C 1
ATOM 649 O O . ASN A 1 92 ? -4.421 -4.611 30.574 1.00 88.88 92 ASN A O 1
ATOM 653 N N . GLY A 1 93 ? -6.417 -4.857 29.604 1.00 86.81 93 GLY A N 1
ATOM 654 C CA . GLY A 1 93 ? -7.007 -3.715 30.300 1.00 86.81 93 GLY A CA 1
ATOM 655 C C . GLY A 1 93 ? -8.523 -3.779 30.425 1.00 86.81 93 GLY A C 1
ATOM 656 O O . GLY A 1 93 ? -9.175 -4.727 29.996 1.00 86.81 93 GLY A O 1
ATOM 657 N N . SER A 1 94 ? -9.090 -2.741 31.033 1.00 90.50 94 SER A N 1
ATOM 658 C CA . SER A 1 94 ? -10.537 -2.623 31.206 1.00 90.50 94 SER A CA 1
ATOM 659 C C . SER A 1 94 ? -11.220 -2.127 29.932 1.00 90.50 94 SER A C 1
ATOM 661 O O . SER A 1 94 ? -10.734 -1.211 29.266 1.00 90.50 94 SER A O 1
ATOM 663 N N . SER A 1 95 ? -12.397 -2.687 29.642 1.00 93.81 95 SER A N 1
ATOM 664 C CA . SER A 1 95 ? -13.281 -2.220 28.568 1.00 93.81 95 SER A CA 1
ATOM 665 C C . SER A 1 95 ? -13.645 -0.743 28.749 1.00 93.81 95 SER A C 1
ATOM 667 O O . SER A 1 95 ? -13.984 -0.304 29.852 1.00 93.81 95 SER A O 1
ATOM 669 N N . ARG A 1 96 ? -13.622 0.024 27.655 1.00 94.06 96 ARG A N 1
ATOM 670 C CA . ARG A 1 96 ? -13.952 1.452 27.631 1.00 94.06 96 ARG A CA 1
ATOM 671 C C . ARG A 1 96 ? -15.152 1.699 26.729 1.00 94.06 96 ARG A C 1
ATOM 673 O O . ARG A 1 96 ? -15.083 1.459 25.527 1.00 94.06 96 ARG A O 1
ATOM 680 N N . ALA A 1 97 ? -16.225 2.238 27.306 1.00 96.19 97 ALA A N 1
ATOM 681 C CA . ALA A 1 97 ? -17.365 2.726 26.538 1.00 96.19 97 ALA A CA 1
ATOM 682 C C . ALA A 1 97 ? -16.995 4.011 25.788 1.00 96.19 97 ALA A C 1
ATOM 684 O O . ALA A 1 97 ? -16.318 4.891 26.331 1.00 96.19 97 ALA A O 1
ATOM 685 N N . VAL A 1 98 ? -17.447 4.113 24.543 1.00 96.38 98 VAL A N 1
ATOM 686 C CA . VAL A 1 98 ? -17.219 5.266 23.669 1.00 96.38 98 VAL A CA 1
ATOM 687 C C . VAL A 1 98 ? -18.503 5.625 22.925 1.00 96.38 98 VAL A C 1
ATOM 689 O O . VAL A 1 98 ? -19.418 4.815 22.819 1.00 96.38 98 VAL A O 1
ATOM 692 N N . GLY A 1 99 ? -18.578 6.849 22.395 1.00 97.00 99 GLY A N 1
ATOM 693 C CA . GLY A 1 99 ? -19.718 7.275 21.572 1.00 97.00 99 GLY A CA 1
ATOM 694 C C . GLY A 1 99 ? -19.766 6.605 20.193 1.00 97.00 99 GLY A C 1
ATOM 695 O O . GLY A 1 99 ? -20.817 6.570 19.564 1.00 97.00 99 GLY A O 1
ATOM 696 N N . GLY A 1 100 ? -18.638 6.063 19.727 1.00 95.88 100 GLY A N 1
ATOM 697 C CA . GLY A 1 100 ? -18.523 5.338 18.466 1.00 95.88 100 GLY A CA 1
ATOM 698 C C . GLY A 1 100 ? -17.115 4.778 18.270 1.00 95.88 100 GLY A C 1
ATOM 699 O O . GLY A 1 100 ? -16.156 5.272 18.865 1.00 95.88 100 GLY A O 1
ATOM 700 N N . VAL A 1 101 ? -17.001 3.740 17.440 1.00 96.62 101 VAL A N 1
ATOM 701 C CA . VAL A 1 101 ? -15.733 3.082 17.099 1.00 96.62 101 VAL A CA 1
ATOM 702 C C . VAL A 1 101 ? -15.551 3.113 15.582 1.00 96.62 101 VAL A C 1
ATOM 704 O O . VAL A 1 101 ? -16.400 2.613 14.848 1.00 96.62 101 VAL A O 1
ATOM 707 N N . LEU A 1 102 ? -14.433 3.672 15.113 1.00 96.56 102 LEU A N 1
ATOM 708 C CA . LEU A 1 102 ? -13.985 3.551 13.725 1.00 96.56 102 LEU A CA 1
ATOM 709 C C . LEU A 1 102 ? -12.926 2.450 13.641 1.00 96.56 102 LEU A C 1
ATOM 711 O O . LEU A 1 102 ? -11.861 2.566 14.244 1.00 96.56 102 LEU A O 1
ATOM 715 N N . VAL A 1 103 ? -13.197 1.394 12.874 1.00 97.31 103 VAL A N 1
ATOM 716 C CA . VAL A 1 103 ? -12.221 0.323 12.638 1.00 97.31 103 VAL A CA 1
ATOM 717 C C . VAL A 1 103 ? -11.378 0.647 11.407 1.00 97.31 103 VAL A C 1
ATOM 719 O O . VAL A 1 103 ? -11.871 0.625 10.284 1.00 97.31 103 VAL A O 1
ATOM 722 N N . ALA A 1 104 ? -10.088 0.902 11.633 1.00 97.06 104 ALA A N 1
ATOM 723 C CA . ALA A 1 104 ? -9.072 1.139 10.603 1.00 97.06 104 ALA A CA 1
ATOM 724 C C . ALA A 1 104 ? -7.922 0.110 10.687 1.00 97.06 104 ALA A C 1
ATOM 726 O O . ALA A 1 104 ? -6.756 0.435 10.486 1.00 97.06 104 ALA A O 1
ATOM 727 N N . ALA A 1 105 ? -8.240 -1.150 11.003 1.00 96.81 105 ALA A N 1
ATOM 728 C CA . ALA A 1 105 ? -7.267 -2.205 11.320 1.00 96.81 105 ALA A CA 1
ATOM 729 C C . ALA A 1 105 ? -6.647 -2.900 10.085 1.00 96.81 105 ALA A C 1
ATOM 731 O O . ALA A 1 105 ? -6.163 -4.031 10.174 1.00 96.81 105 ALA A O 1
ATOM 732 N N . GLY A 1 106 ? -6.699 -2.262 8.910 1.00 96.44 106 GLY A N 1
ATOM 733 C CA . GLY A 1 106 ? -6.168 -2.809 7.658 1.00 96.44 106 GLY A CA 1
ATOM 734 C C . GLY A 1 106 ? -6.660 -4.235 7.385 1.00 96.44 106 GLY A C 1
ATOM 735 O O . GLY A 1 106 ? -7.859 -4.516 7.475 1.00 96.44 106 GLY A O 1
ATOM 736 N N . ALA A 1 107 ? -5.727 -5.149 7.107 1.00 96.56 107 ALA A N 1
ATOM 737 C CA . ALA A 1 107 ? -6.001 -6.558 6.820 1.00 96.56 107 ALA A CA 1
ATOM 738 C C . ALA A 1 107 ? -6.706 -7.322 7.966 1.00 96.56 107 ALA A C 1
ATOM 740 O O . ALA A 1 107 ? -7.390 -8.311 7.703 1.00 96.56 107 ALA A O 1
ATOM 741 N N . HIS A 1 108 ? -6.621 -6.844 9.215 1.00 97.38 108 HIS A N 1
ATOM 742 C CA . HIS A 1 108 ? -7.291 -7.465 10.367 1.00 97.38 108 HIS A CA 1
ATOM 743 C C . HIS A 1 108 ? -8.754 -7.029 10.531 1.00 97.38 108 HIS A C 1
ATOM 745 O O . HIS A 1 108 ? -9.485 -7.643 11.310 1.00 97.38 108 HIS A O 1
ATOM 751 N N . SER A 1 109 ? -9.220 -6.017 9.786 1.00 97.69 109 SER A N 1
ATOM 752 C CA . SER A 1 109 ? -10.563 -5.435 9.959 1.00 97.69 109 SER A CA 1
ATOM 753 C C . SER A 1 109 ? -11.681 -6.471 9.833 1.00 97.69 109 SER A C 1
ATOM 755 O O . SER A 1 109 ? -12.609 -6.467 10.636 1.00 97.69 109 SER A O 1
ATOM 757 N N . LYS A 1 110 ? -11.561 -7.413 8.883 1.00 96.88 110 LYS A N 1
ATOM 758 C CA . LYS A 1 110 ? -12.519 -8.519 8.711 1.00 96.88 110 LYS A CA 1
ATOM 759 C C . LYS A 1 110 ? -12.668 -9.347 9.987 1.00 96.88 110 LYS A C 1
ATOM 761 O O . LYS A 1 110 ? -13.789 -9.597 10.413 1.00 96.88 110 LYS A O 1
ATOM 766 N N . ARG A 1 111 ? -11.548 -9.774 10.582 1.00 96.25 111 ARG A N 1
ATOM 767 C CA . ARG A 1 111 ? -11.531 -10.617 11.789 1.00 96.25 111 ARG A CA 1
ATOM 768 C C . ARG A 1 111 ? -12.072 -9.854 12.994 1.00 96.25 111 ARG A C 1
ATOM 770 O O . ARG A 1 111 ? -12.934 -10.369 13.698 1.00 96.25 111 ARG A O 1
ATOM 777 N N . LEU A 1 112 ? -11.605 -8.619 13.180 1.00 96.75 112 LEU A N 1
ATOM 778 C CA . LEU A 1 112 ? -12.000 -7.763 14.296 1.00 96.75 112 LEU A CA 1
ATOM 779 C C . LEU A 1 112 ? -13.508 -7.476 14.295 1.00 96.75 112 LEU A C 1
ATOM 781 O O . LEU A 1 112 ? -14.163 -7.628 15.321 1.00 96.75 112 LEU A O 1
ATOM 785 N N . LEU A 1 113 ? -14.068 -7.103 13.141 1.00 97.31 113 LEU A N 1
ATOM 786 C CA . LEU A 1 113 ? -15.493 -6.794 13.018 1.00 97.31 113 LEU A CA 1
ATOM 787 C C . LEU A 1 113 ? -16.371 -8.050 13.080 1.00 97.31 113 LEU A C 1
ATOM 789 O O . LEU A 1 113 ? -17.425 -8.022 13.710 1.00 97.31 113 LEU A O 1
ATOM 793 N N . ALA A 1 114 ? -15.933 -9.172 12.496 1.00 97.25 114 ALA A N 1
ATOM 794 C CA . ALA A 1 114 ? -16.662 -10.436 12.596 1.00 97.25 114 ALA A CA 1
ATOM 795 C C . ALA A 1 114 ? -16.776 -10.923 14.051 1.00 97.25 114 ALA A C 1
ATOM 797 O O . ALA A 1 114 ? -17.849 -11.369 14.452 1.00 97.25 114 ALA A O 1
ATOM 798 N N . ALA A 1 115 ? -15.716 -10.777 14.857 1.00 96.25 115 ALA A N 1
ATOM 799 C CA . ALA A 1 115 ? -15.747 -11.090 16.289 1.00 96.25 115 ALA A CA 1
ATOM 800 C C . ALA A 1 115 ? -16.748 -10.218 17.075 1.00 96.25 115 ALA A C 1
ATOM 802 O O . ALA A 1 115 ? -17.273 -10.657 18.093 1.00 96.25 115 ALA A O 1
ATOM 803 N N . ALA A 1 116 ? -17.055 -9.020 16.569 1.00 96.44 116 ALA A N 1
ATOM 804 C CA . ALA A 1 116 ? -18.051 -8.100 17.117 1.00 96.44 116 ALA A CA 1
ATOM 805 C C . ALA A 1 116 ? -19.463 -8.278 16.516 1.00 96.44 116 ALA A C 1
ATOM 807 O O . ALA A 1 116 ? -20.342 -7.446 16.742 1.00 96.44 116 ALA A O 1
ATOM 808 N N . GLY A 1 117 ? -19.684 -9.324 15.709 1.00 97.31 117 GLY A N 1
ATOM 809 C CA . GLY A 1 117 ? -20.970 -9.605 15.063 1.00 97.31 117 GLY A CA 1
ATOM 810 C C . GLY A 1 117 ? -21.257 -8.792 13.793 1.00 97.31 117 GLY A C 1
ATOM 811 O O . GLY A 1 117 ? -22.393 -8.793 13.324 1.00 97.31 117 GLY A O 1
ATOM 812 N N . VAL A 1 118 ? -20.257 -8.117 13.210 1.00 97.38 118 VAL A N 1
ATOM 813 C CA . VAL A 1 118 ? -20.403 -7.263 12.014 1.00 97.38 118 VAL A CA 1
ATOM 814 C C . VAL A 1 118 ? -19.539 -7.793 10.859 1.00 97.38 118 VAL A C 1
ATOM 816 O O . VAL A 1 118 ? -18.450 -7.286 10.597 1.00 97.38 118 VAL A O 1
ATOM 819 N N . PRO A 1 119 ? -19.960 -8.845 10.141 1.00 97.31 119 PRO A N 1
ATOM 820 C CA . PRO A 1 119 ? -19.170 -9.375 9.034 1.00 97.31 119 PRO A CA 1
ATOM 821 C C . PRO A 1 119 ? -19.097 -8.382 7.859 1.00 97.31 119 PRO A C 1
ATOM 823 O O . PRO A 1 119 ? -20.092 -7.758 7.495 1.00 97.31 119 PRO A O 1
ATOM 826 N N . ILE A 1 120 ? -17.925 -8.283 7.221 1.00 97.19 120 ILE A N 1
ATOM 827 C CA . ILE A 1 120 ? -17.701 -7.462 6.018 1.00 97.19 120 ILE A CA 1
ATOM 828 C C . ILE A 1 120 ? -17.207 -8.306 4.838 1.00 97.19 120 ILE A C 1
ATOM 830 O O . ILE A 1 120 ? -16.477 -9.287 5.011 1.00 97.19 120 ILE A O 1
ATOM 834 N N . ALA A 1 121 ? -17.567 -7.898 3.619 1.00 97.00 121 ALA A N 1
ATOM 835 C CA . ALA A 1 121 ? -17.113 -8.524 2.379 1.00 97.00 121 ALA A CA 1
ATOM 836 C C . ALA A 1 121 ? -15.675 -8.091 2.040 1.00 97.00 121 ALA A C 1
ATOM 838 O O . ALA A 1 121 ? -15.444 -7.227 1.199 1.00 97.00 121 ALA A O 1
ATOM 839 N N . MET A 1 122 ? -14.700 -8.684 2.729 1.00 95.38 122 MET A N 1
ATOM 840 C CA . MET A 1 122 ? -13.276 -8.376 2.587 1.00 95.38 122 MET A CA 1
ATOM 841 C C . MET A 1 122 ? -12.449 -9.665 2.522 1.00 95.38 122 MET A C 1
ATOM 843 O O . MET A 1 122 ? -12.780 -10.660 3.173 1.00 95.38 122 MET A O 1
ATOM 847 N N . LYS A 1 123 ? -11.361 -9.644 1.746 1.00 95.38 123 LYS A N 1
ATOM 848 C CA . LYS A 1 123 ? -10.339 -10.698 1.704 1.00 95.38 123 LYS A CA 1
ATOM 849 C C . LYS A 1 123 ? -8.955 -10.039 1.686 1.00 95.38 123 LYS A C 1
ATOM 851 O O . LYS A 1 123 ? -8.621 -9.432 0.668 1.00 95.38 123 LYS A O 1
ATOM 856 N N . PRO A 1 124 ? -8.178 -10.076 2.783 1.00 95.12 124 PRO A N 1
ATOM 857 C CA . PRO A 1 124 ? -6.772 -9.697 2.718 1.00 95.12 124 PRO A CA 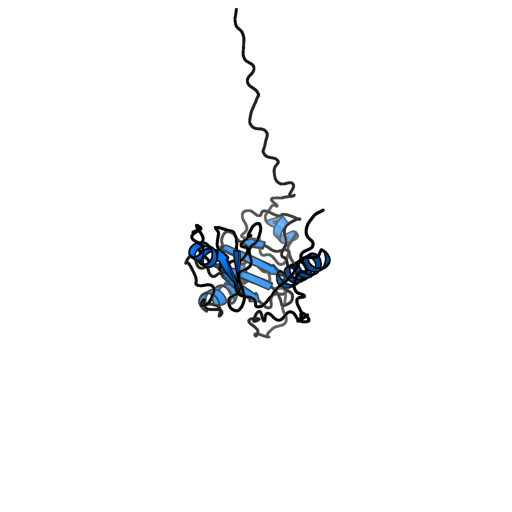1
ATOM 858 C C . PR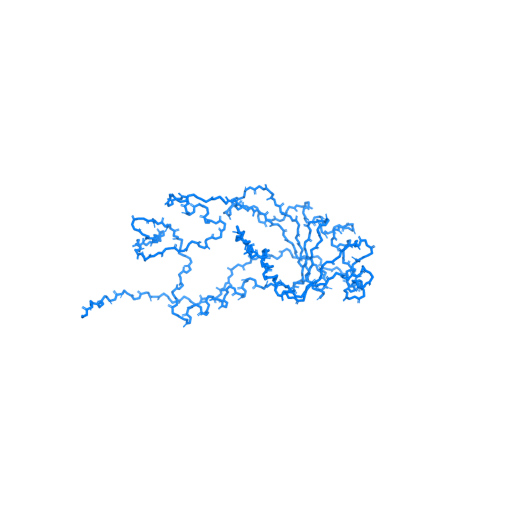O A 1 124 ? -6.034 -10.644 1.769 1.00 95.12 124 PRO A C 1
ATOM 860 O O . PRO A 1 124 ? -6.339 -11.831 1.718 1.00 95.12 124 PRO A O 1
ATOM 863 N N . TYR A 1 125 ? -5.087 -10.121 1.003 1.00 94.50 125 TYR A N 1
ATOM 864 C CA . TYR A 1 125 ? -4.305 -10.898 0.048 1.00 94.50 125 TYR A CA 1
ATOM 865 C C . TYR A 1 125 ? -2.854 -10.428 0.059 1.00 94.50 125 TYR A C 1
ATOM 867 O O . TYR A 1 125 ? -2.545 -9.319 0.507 1.00 94.50 125 TYR A O 1
ATOM 875 N N . ARG A 1 126 ? -1.960 -11.295 -0.411 1.00 94.12 126 ARG A N 1
ATOM 876 C CA . ARG A 1 126 ? -0.526 -11.027 -0.469 1.00 94.12 126 ARG A CA 1
ATOM 877 C C . ARG A 1 126 ? -0.169 -10.375 -1.801 1.00 94.12 126 ARG A C 1
ATOM 879 O O . ARG A 1 126 ? -0.618 -10.803 -2.863 1.00 94.12 126 ARG A O 1
ATOM 886 N N . VAL A 1 127 ? 0.673 -9.350 -1.730 1.00 93.12 127 VAL A N 1
ATOM 887 C CA . VAL A 1 127 ? 1.309 -8.716 -2.889 1.00 93.12 127 VAL A CA 1
ATOM 888 C C . VAL A 1 127 ? 2.815 -8.715 -2.695 1.00 93.12 127 VAL A C 1
ATOM 890 O O . VAL A 1 127 ? 3.298 -8.543 -1.575 1.00 93.12 127 VAL A O 1
ATOM 893 N N . GLN A 1 128 ? 3.553 -8.898 -3.785 1.00 93.31 128 GLN A N 1
ATOM 894 C CA . GLN A 1 128 ? 5.011 -8.891 -3.772 1.00 93.31 128 GLN A CA 1
ATOM 895 C C . GLN A 1 128 ? 5.547 -7.732 -4.611 1.00 93.31 128 GLN A C 1
ATOM 897 O O . GLN A 1 128 ? 5.102 -7.484 -5.737 1.00 93.31 128 GLN A O 1
ATOM 902 N N . ALA A 1 129 ? 6.526 -7.045 -4.035 1.00 93.31 129 ALA A N 1
ATOM 903 C CA . ALA A 1 129 ? 7.332 -6.015 -4.664 1.00 93.31 129 ALA A CA 1
ATOM 904 C C . ALA A 1 129 ? 8.795 -6.237 -4.262 1.00 93.31 129 ALA A C 1
ATOM 906 O O . ALA A 1 129 ? 9.075 -6.777 -3.190 1.00 93.31 129 ALA A O 1
ATOM 907 N N . LEU A 1 130 ? 9.726 -5.819 -5.108 1.00 91.62 130 LEU A N 1
ATOM 908 C CA . LEU A 1 130 ? 11.152 -5.820 -4.801 1.00 91.62 130 LEU A CA 1
ATOM 909 C C . LEU A 1 130 ? 11.781 -4.489 -5.183 1.00 91.62 130 LEU A C 1
ATOM 911 O O . LEU A 1 130 ? 11.225 -3.739 -5.983 1.00 91.62 130 LEU A O 1
ATOM 915 N N . VAL A 1 131 ? 12.953 -4.213 -4.620 1.00 91.19 131 V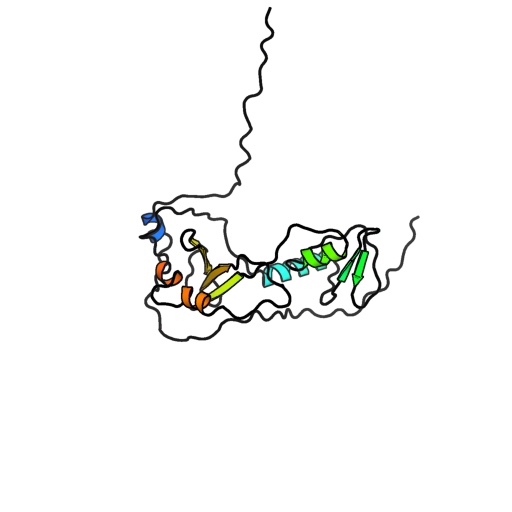AL A N 1
ATOM 916 C CA . VAL A 1 131 ? 13.788 -3.086 -5.031 1.00 91.19 131 VAL A CA 1
ATOM 917 C C . VAL A 1 131 ? 14.967 -3.636 -5.819 1.00 91.19 131 VAL A C 1
ATOM 919 O O . VAL A 1 131 ? 15.704 -4.502 -5.345 1.00 91.19 131 VAL A O 1
ATOM 922 N N . THR A 1 132 ? 15.114 -3.164 -7.051 1.00 87.44 132 THR A N 1
ATOM 923 C CA . THR A 1 132 ? 16.271 -3.448 -7.904 1.00 87.44 132 THR A CA 1
ATOM 924 C C . THR A 1 132 ? 17.310 -2.345 -7.770 1.00 87.44 132 THR A C 1
ATOM 926 O O . THR A 1 132 ? 16.983 -1.230 -7.385 1.00 87.44 132 THR A O 1
ATOM 929 N N . ALA A 1 133 ? 18.547 -2.625 -8.180 1.00 85.50 133 ALA A N 1
ATOM 930 C CA . ALA A 1 133 ? 19.620 -1.632 -8.230 1.00 85.50 133 ALA A CA 1
ATOM 931 C C . ALA A 1 133 ? 19.538 -0.681 -9.445 1.00 85.50 133 ALA A C 1
ATOM 933 O O . ALA A 1 133 ? 20.516 0.001 -9.742 1.00 85.50 133 ALA A O 1
ATOM 934 N N . ALA A 1 134 ? 18.434 -0.683 -10.203 1.00 83.81 134 ALA A N 1
ATOM 935 C CA . ALA A 1 134 ? 18.277 0.237 -11.323 1.00 83.81 134 ALA A CA 1
ATOM 936 C C . ALA A 1 134 ? 18.129 1.672 -10.799 1.00 83.81 134 ALA A C 1
ATOM 938 O O . ALA A 1 134 ? 17.313 1.928 -9.917 1.00 83.81 134 ALA A O 1
ATOM 939 N N . ASP A 1 135 ? 18.916 2.587 -11.357 1.00 84.56 135 ASP A N 1
ATOM 940 C CA . ASP A 1 135 ? 18.883 4.010 -11.029 1.00 84.56 135 ASP A CA 1
ATOM 941 C C . ASP A 1 135 ? 18.047 4.737 -12.087 1.00 84.56 135 ASP A C 1
ATOM 943 O O . ASP A 1 135 ? 18.522 5.047 -13.181 1.00 84.56 135 ASP A O 1
ATOM 947 N N . VAL A 1 136 ? 16.756 4.884 -11.796 1.00 85.62 136 VAL A N 1
ATOM 948 C CA . VAL A 1 136 ? 15.752 5.477 -12.685 1.00 85.62 136 VAL A CA 1
ATOM 949 C C . VAL A 1 136 ? 15.083 6.601 -11.919 1.00 85.62 136 VAL A C 1
ATOM 951 O O . VAL A 1 136 ? 14.542 6.383 -10.835 1.00 85.62 136 VAL A O 1
ATOM 954 N N . THR A 1 137 ? 15.119 7.801 -12.489 1.00 84.94 137 THR A N 1
ATOM 955 C CA . THR A 1 137 ? 14.554 9.010 -11.863 1.00 84.94 137 THR A CA 1
ATOM 956 C C . THR A 1 137 ? 13.248 9.445 -12.518 1.00 84.94 137 THR A C 1
ATOM 958 O O . THR A 1 137 ? 12.564 10.335 -12.013 1.00 84.94 137 THR A O 1
ATOM 961 N N . GLU A 1 138 ? 12.877 8.804 -13.627 1.00 88.88 138 GLU A N 1
ATOM 962 C CA . GLU A 1 138 ? 11.602 8.998 -14.295 1.00 88.88 138 GLU A CA 1
ATOM 963 C C . GLU A 1 138 ? 10.404 8.685 -13.377 1.00 88.88 138 GLU A C 1
ATOM 965 O O . GLU A 1 138 ? 10.522 7.911 -12.423 1.00 88.88 138 GLU A O 1
ATOM 970 N N . PRO A 1 139 ? 9.222 9.268 -13.661 1.00 89.25 139 PRO A N 1
ATOM 971 C CA . PRO A 1 139 ? 8.025 9.065 -12.851 1.00 89.25 139 PRO A CA 1
ATOM 972 C C . PRO A 1 139 ? 7.608 7.600 -12.711 1.00 89.25 139 PRO A C 1
ATOM 974 O O . PRO A 1 139 ? 7.969 6.738 -13.515 1.00 89.25 139 PRO A O 1
ATOM 977 N N . MET A 1 140 ? 6.752 7.342 -11.718 1.00 92.94 140 MET A N 1
ATOM 978 C CA . MET A 1 140 ? 6.100 6.043 -11.591 1.00 92.94 140 MET A CA 1
ATOM 979 C C . MET A 1 140 ? 5.333 5.675 -12.865 1.00 92.94 140 MET A C 1
ATOM 981 O O . MET A 1 140 ? 4.723 6.531 -13.512 1.00 92.94 140 MET A O 1
ATOM 985 N N . TRP A 1 141 ? 5.306 4.388 -13.182 1.00 92.06 141 TRP A N 1
ATOM 986 C CA . TRP A 1 141 ? 4.578 3.866 -14.329 1.00 92.06 141 TRP A CA 1
ATOM 987 C C . TRP A 1 141 ? 3.883 2.551 -13.996 1.00 92.06 141 TRP A C 1
ATOM 989 O O . TRP A 1 141 ? 4.237 1.847 -13.048 1.00 92.06 141 TRP A O 1
ATOM 999 N N . TYR A 1 142 ? 2.878 2.234 -14.807 1.00 92.62 142 TYR A N 1
ATOM 1000 C CA . TYR A 1 142 ? 2.162 0.969 -14.786 1.00 92.62 142 TYR A CA 1
ATOM 1001 C C . TYR A 1 142 ? 2.068 0.429 -16.211 1.00 92.62 142 TYR A C 1
ATOM 1003 O O . TYR A 1 142 ? 1.524 1.090 -17.096 1.00 92.62 142 TYR A O 1
ATOM 1011 N N . ASP A 1 143 ? 2.605 -0.766 -16.424 1.00 91.75 143 ASP A N 1
ATOM 1012 C CA . ASP A 1 143 ? 2.412 -1.547 -17.635 1.00 91.75 143 ASP A CA 1
ATOM 1013 C C . ASP A 1 143 ? 1.196 -2.457 -17.441 1.00 91.75 143 ASP A C 1
ATOM 1015 O O . ASP A 1 143 ? 1.258 -3.476 -16.746 1.00 91.75 143 ASP A O 1
ATOM 1019 N N . ALA A 1 144 ? 0.089 -2.077 -18.076 1.00 91.25 144 ALA A N 1
ATOM 1020 C CA . ALA A 1 144 ? -1.159 -2.828 -18.031 1.00 91.25 144 ALA A CA 1
ATOM 1021 C C . ALA A 1 144 ? -1.065 -4.198 -18.722 1.00 91.25 144 ALA A C 1
ATOM 1023 O O . ALA A 1 144 ? -1.767 -5.122 -18.319 1.00 91.25 144 ALA A O 1
ATOM 1024 N N . THR A 1 145 ? -0.198 -4.349 -19.726 1.00 89.12 145 THR A N 1
ATOM 1025 C CA . THR A 1 145 ? -0.002 -5.615 -20.446 1.00 89.12 145 THR A CA 1
ATOM 1026 C C . THR A 1 145 ? 0.765 -6.608 -19.580 1.00 89.12 145 THR A C 1
ATOM 1028 O O . THR A 1 145 ? 0.387 -7.772 -19.491 1.00 89.12 145 THR A O 1
ATOM 1031 N N . ALA A 1 146 ? 1.824 -6.147 -18.910 1.00 86.88 146 ALA A N 1
ATOM 1032 C CA . ALA A 1 146 ? 2.630 -6.983 -18.019 1.00 86.88 146 ALA A CA 1
ATOM 1033 C C . ALA A 1 146 ? 2.058 -7.099 -16.593 1.00 86.88 146 ALA A C 1
ATOM 1035 O O . ALA A 1 146 ? 2.588 -7.861 -15.784 1.00 86.88 146 ALA A O 1
ATOM 1036 N N . GLY A 1 147 ? 1.021 -6.324 -16.256 1.00 89.62 147 GLY A N 1
ATOM 1037 C CA . GLY A 1 147 ? 0.454 -6.270 -14.907 1.00 89.62 147 GLY A CA 1
ATOM 1038 C C . GLY A 1 147 ? 1.454 -5.777 -13.857 1.00 89.62 147 GLY A C 1
ATOM 1039 O O . GLY A 1 147 ? 1.425 -6.226 -12.713 1.00 89.62 147 GLY A O 1
ATOM 1040 N N . CYS A 1 148 ? 2.363 -4.884 -14.247 1.00 91.44 148 CYS A N 1
ATOM 1041 C CA . CYS A 1 148 ? 3.516 -4.487 -13.448 1.00 91.44 148 CYS A CA 1
ATOM 1042 C C . CYS A 1 148 ? 3.545 -2.978 -13.230 1.00 91.44 148 CYS A C 1
ATOM 1044 O O . CYS A 1 148 ? 3.319 -2.213 -14.162 1.00 91.44 148 CYS A O 1
ATOM 1046 N N . TYR A 1 149 ? 3.908 -2.539 -12.029 1.00 93.00 149 TYR A N 1
ATOM 1047 C CA . TYR A 1 149 ? 4.247 -1.143 -11.760 1.00 93.00 149 TYR A CA 1
ATOM 1048 C C . TYR A 1 149 ? 5.710 -1.004 -11.357 1.00 93.00 149 TYR A C 1
ATOM 1050 O O . TYR A 1 149 ? 6.303 -1.949 -10.830 1.00 93.00 149 TYR A O 1
ATOM 1058 N N . ALA A 1 150 ? 6.266 0.190 -11.549 1.00 93.25 150 ALA A N 1
ATOM 1059 C CA . ALA A 1 150 ? 7.507 0.575 -10.899 1.00 93.25 150 ALA A CA 1
ATOM 1060 C C . ALA A 1 150 ? 7.522 2.060 -10.534 1.00 93.25 150 ALA A C 1
ATOM 1062 O O . ALA A 1 150 ? 6.828 2.874 -11.146 1.00 93.25 150 ALA A O 1
ATOM 1063 N N . HIS A 1 151 ? 8.320 2.411 -9.531 1.00 93.62 151 HIS A N 1
ATOM 1064 C CA . HIS A 1 151 ? 8.602 3.797 -9.180 1.00 93.62 151 HIS A CA 1
ATOM 1065 C C . HIS A 1 151 ? 10.004 3.945 -8.571 1.00 93.62 151 HIS A C 1
ATOM 1067 O O . HIS A 1 151 ? 10.529 2.978 -8.002 1.00 93.62 151 HIS A O 1
ATOM 1073 N N . PRO A 1 152 ? 10.606 5.145 -8.646 1.00 91.75 152 PRO A N 1
ATOM 1074 C CA . PRO A 1 152 ? 11.884 5.418 -7.999 1.00 91.75 152 PRO A CA 1
ATOM 1075 C C . PRO A 1 152 ? 11.830 5.161 -6.491 1.00 91.75 152 PRO A C 1
ATOM 1077 O O . PRO A 1 152 ? 10.855 5.501 -5.816 1.00 91.75 152 PRO A O 1
ATOM 1080 N N . HIS A 1 153 ? 12.893 4.576 -5.955 1.00 91.25 153 HIS A N 1
ATOM 1081 C CA . HIS A 1 153 ? 13.059 4.253 -4.544 1.00 91.25 153 HIS A CA 1
ATOM 1082 C C . HIS A 1 153 ? 14.445 4.734 -4.080 1.00 91.25 153 HIS A C 1
ATOM 1084 O O . HIS A 1 153 ? 15.385 4.687 -4.867 1.00 91.25 153 HIS A O 1
ATOM 1090 N N . PRO A 1 154 ? 14.636 5.159 -2.817 1.00 88.00 154 PRO A N 1
ATOM 1091 C CA . PRO A 1 154 ? 15.956 5.593 -2.338 1.00 88.00 154 PRO A CA 1
ATOM 1092 C C . PRO A 1 154 ? 17.089 4.574 -2.570 1.00 88.00 154 PRO A C 1
ATOM 1094 O O . PRO A 1 154 ? 18.229 4.958 -2.802 1.00 88.00 154 PRO A O 1
ATOM 1097 N N . ASP A 1 155 ? 16.754 3.281 -2.557 1.00 89.25 155 ASP A N 1
ATOM 1098 C CA . ASP A 1 155 ? 17.687 2.168 -2.806 1.00 89.25 155 ASP A CA 1
ATOM 1099 C C . ASP A 1 155 ? 17.714 1.666 -4.275 1.00 89.25 155 ASP A C 1
ATOM 1101 O O . ASP A 1 155 ? 18.289 0.611 -4.547 1.00 89.25 155 ASP A O 1
ATOM 1105 N N . GLY A 1 156 ? 17.073 2.373 -5.217 1.00 90.81 156 GLY A N 1
ATOM 1106 C CA . GLY A 1 156 ? 17.047 2.041 -6.649 1.00 90.81 156 GLY A CA 1
ATOM 1107 C C . GLY A 1 156 ? 15.652 2.152 -7.274 1.00 90.81 156 GLY A C 1
ATOM 1108 O O . GLY A 1 156 ? 15.014 3.198 -7.213 1.00 90.81 156 GLY A O 1
ATOM 1109 N N . LEU A 1 157 ? 15.142 1.072 -7.869 1.00 91.25 157 LEU A N 1
ATOM 1110 C CA . LEU A 1 157 ? 13.812 1.054 -8.492 1.00 91.25 157 LEU A CA 1
ATOM 1111 C C . LEU A 1 157 ? 12.944 -0.023 -7.852 1.00 91.25 157 LEU A C 1
ATOM 1113 O O . LEU A 1 157 ? 13.268 -1.213 -7.937 1.00 91.25 157 LEU A O 1
ATOM 1117 N N . LEU A 1 158 ? 11.829 0.389 -7.247 1.00 93.56 158 LEU A N 1
ATOM 1118 C CA . LEU A 1 158 ? 10.824 -0.527 -6.720 1.00 93.56 158 LEU A CA 1
ATOM 1119 C C . LEU A 1 158 ? 9.916 -0.986 -7.855 1.00 93.56 158 LEU A C 1
ATOM 1121 O O . LEU A 1 158 ? 9.401 -0.150 -8.591 1.00 93.56 158 LEU A O 1
ATOM 1125 N N . ALA A 1 159 ? 9.681 -2.292 -7.963 1.00 92.69 159 ALA A N 1
ATOM 1126 C CA . ALA A 1 159 ? 8.732 -2.863 -8.911 1.00 92.69 159 ALA A CA 1
ATOM 1127 C C . ALA A 1 159 ? 7.887 -3.972 -8.286 1.00 92.69 159 ALA A C 1
ATOM 1129 O O . ALA A 1 159 ? 8.350 -4.693 -7.399 1.00 92.69 159 ALA A O 1
ATOM 1130 N N . GLY A 1 160 ? 6.654 -4.122 -8.768 1.00 92.38 160 GLY A N 1
ATOM 1131 C CA . GLY A 1 160 ? 5.727 -5.137 -8.283 1.00 92.38 160 GLY A CA 1
ATOM 1132 C C . GLY A 1 160 ? 4.750 -5.618 -9.353 1.00 92.38 160 GLY A C 1
ATOM 1133 O O . GLY A 1 160 ? 4.223 -4.837 -10.141 1.00 92.38 160 GLY A O 1
ATOM 1134 N N . ASN A 1 161 ? 4.519 -6.928 -9.360 1.00 87.31 161 ASN A N 1
ATOM 1135 C CA . ASN A 1 161 ? 3.514 -7.637 -10.163 1.00 87.31 161 ASN A CA 1
ATOM 1136 C C . ASN A 1 161 ? 3.000 -8.912 -9.450 1.00 87.31 161 ASN A C 1
ATOM 1138 O O . ASN A 1 161 ? 2.214 -9.667 -10.013 1.00 87.31 161 ASN A O 1
ATOM 1142 N N . GLY A 1 162 ? 3.438 -9.180 -8.212 1.00 82.38 162 GLY A N 1
ATOM 1143 C CA . GLY A 1 162 ? 3.231 -10.467 -7.544 1.00 82.38 162 GLY A CA 1
ATOM 1144 C C . GLY A 1 162 ? 1.964 -10.514 -6.703 1.00 82.38 162 GLY A C 1
ATOM 1145 O O . GLY A 1 162 ? 2.031 -10.863 -5.527 1.00 82.38 162 GLY A O 1
ATOM 1146 N N . THR A 1 163 ? 0.835 -10.095 -7.278 1.00 87.50 163 THR A N 1
ATOM 1147 C CA . THR A 1 163 ? -0.469 -10.191 -6.610 1.00 87.50 163 THR A CA 1
ATOM 1148 C C . THR A 1 163 ? -0.932 -11.640 -6.585 1.00 87.50 163 THR A C 1
ATOM 1150 O O . THR A 1 163 ? -1.077 -12.267 -7.631 1.00 87.50 163 THR A O 1
ATOM 1153 N N . GLU A 1 164 ? -1.222 -12.158 -5.396 1.00 89.69 164 GLU A N 1
ATOM 1154 C CA . GLU A 1 164 ? -1.820 -13.477 -5.226 1.00 89.69 164 GLU A CA 1
ATOM 1155 C C . GLU A 1 164 ? -3.333 -13.324 -5.058 1.00 89.69 164 GLU A C 1
ATOM 1157 O O . GLU A 1 164 ? -3.807 -12.768 -4.071 1.00 89.69 164 GLU A O 1
ATOM 1162 N N . ALA A 1 165 ? -4.112 -13.818 -6.024 1.00 88.25 165 ALA A N 1
ATOM 1163 C CA . ALA A 1 165 ? -5.577 -13.719 -6.027 1.00 88.25 165 ALA A CA 1
ATOM 1164 C C . ALA A 1 165 ? -6.256 -14.719 -5.063 1.00 88.25 165 ALA A C 1
ATOM 1166 O O . ALA A 1 165 ? -7.306 -15.289 -5.365 1.00 88.25 165 ALA A O 1
ATOM 1167 N N . VAL A 1 166 ? -5.645 -14.951 -3.903 1.00 92.12 166 VAL A N 1
ATOM 1168 C CA . VAL A 1 166 ? -6.130 -15.834 -2.841 1.00 92.12 166 VAL A CA 1
ATOM 1169 C C . VAL A 1 166 ? -6.124 -15.086 -1.514 1.00 92.12 166 VAL A C 1
ATOM 1171 O O . VAL A 1 166 ? -5.316 -14.184 -1.292 1.00 92.12 166 VAL A O 1
ATOM 1174 N N . GLU A 1 167 ? -7.060 -15.439 -0.633 1.00 94.44 167 GLU A N 1
ATOM 1175 C CA . GLU A 1 167 ? -7.093 -14.847 0.702 1.00 94.44 167 GLU A CA 1
ATOM 1176 C C . GLU A 1 167 ? -5.882 -15.333 1.505 1.00 94.44 167 GLU A C 1
ATOM 1178 O O . GLU A 1 167 ? -5.642 -16.536 1.601 1.00 94.44 167 GLU A O 1
ATOM 1183 N N . ALA A 1 168 ? -5.131 -14.393 2.071 1.00 94.12 168 ALA A N 1
ATOM 1184 C CA . ALA A 1 168 ? -3.939 -14.655 2.861 1.00 94.12 168 ALA A CA 1
ATOM 1185 C C . ALA A 1 168 ? -4.164 -14.247 4.317 1.00 94.12 168 ALA A C 1
ATOM 1187 O O . ALA A 1 168 ? -4.806 -13.237 4.609 1.00 94.12 168 ALA A O 1
ATOM 1188 N N . ASP A 1 169 ? -3.601 -15.022 5.237 1.00 94.25 169 ASP A N 1
ATOM 1189 C CA . ASP A 1 169 ? -3.600 -14.679 6.653 1.00 94.25 169 ASP A CA 1
ATOM 1190 C C . ASP A 1 169 ? -2.594 -13.538 6.917 1.00 94.25 169 ASP A C 1
ATOM 1192 O O . ASP A 1 169 ? -1.397 -13.734 6.689 1.00 94.25 169 ASP A O 1
ATOM 1196 N N . PRO A 1 170 ? -3.027 -12.357 7.402 1.00 93.44 170 PRO A N 1
ATOM 1197 C CA . PRO A 1 170 ? -2.110 -11.251 7.678 1.00 93.44 170 PRO A CA 1
ATOM 1198 C C . PRO A 1 170 ? -1.073 -11.556 8.771 1.00 93.44 170 PRO A C 1
ATOM 1200 O O . PRO A 1 170 ? -0.032 -10.901 8.806 1.00 93.44 170 PRO A O 1
ATOM 1203 N N . ASP A 1 171 ? -1.324 -12.549 9.627 1.00 94.00 171 ASP A N 1
ATOM 1204 C CA . ASP A 1 171 ? -0.425 -12.945 10.712 1.00 94.00 171 ASP A CA 1
ATOM 1205 C C . ASP A 1 171 ? 0.608 -13.996 10.271 1.00 94.00 171 ASP A C 1
ATOM 1207 O O . ASP A 1 171 ? 1.697 -14.065 10.844 1.00 94.00 171 ASP A O 1
ATOM 1211 N N . THR A 1 172 ? 0.300 -14.805 9.248 1.00 94.62 172 THR A N 1
ATOM 1212 C CA . THR A 1 172 ? 1.109 -15.987 8.889 1.00 94.62 172 THR A CA 1
ATOM 1213 C C . THR A 1 172 ? 1.506 -16.078 7.414 1.00 94.62 172 THR A C 1
ATOM 1215 O O . THR A 1 172 ? 2.008 -17.119 6.993 1.00 94.62 172 THR A O 1
ATOM 1218 N N . TYR A 1 173 ? 1.273 -15.040 6.605 1.00 90.75 173 TYR A N 1
ATOM 1219 C CA . TYR A 1 173 ? 1.711 -15.040 5.206 1.00 90.75 173 TYR A CA 1
ATOM 1220 C C . TYR A 1 173 ? 3.243 -15.113 5.087 1.00 90.75 173 TYR A C 1
ATOM 1222 O O . TYR A 1 173 ? 3.978 -14.570 5.918 1.00 90.75 173 TYR A O 1
ATOM 1230 N N . ASP A 1 174 ? 3.724 -15.756 4.020 1.00 89.44 174 ASP A N 1
ATOM 1231 C CA . ASP A 1 174 ? 5.154 -15.824 3.728 1.00 89.44 174 ASP A CA 1
ATOM 1232 C C . ASP A 1 174 ? 5.703 -14.432 3.381 1.00 89.44 174 ASP A C 1
ATOM 1234 O O . ASP A 1 174 ? 5.234 -13.749 2.462 1.00 89.44 174 ASP A O 1
ATOM 1238 N N . ARG A 1 175 ? 6.700 -13.995 4.150 1.00 89.25 175 ARG A N 1
ATOM 1239 C CA . ARG A 1 175 ? 7.324 -12.679 4.003 1.00 89.25 175 ARG A CA 1
ATOM 1240 C C . ARG A 1 175 ? 8.465 -12.676 2.994 1.00 89.25 175 ARG A C 1
ATOM 1242 O O . ARG A 1 175 ? 8.840 -11.591 2.549 1.00 89.25 175 ARG A O 1
ATOM 1249 N N . ASP A 1 176 ? 9.010 -13.838 2.650 1.00 89.25 176 ASP A N 1
ATOM 1250 C CA . ASP A 1 176 ? 10.053 -13.942 1.639 1.00 89.25 176 ASP A CA 1
ATOM 1251 C C . ASP A 1 176 ? 9.439 -13.847 0.243 1.00 89.25 176 ASP A C 1
ATOM 1253 O O . ASP A 1 176 ? 8.262 -14.117 0.047 1.00 89.25 176 ASP A O 1
ATOM 1257 N N . ALA A 1 177 ? 10.209 -13.404 -0.747 1.00 87.38 177 ALA A N 1
ATOM 1258 C CA . ALA A 1 177 ? 9.730 -13.342 -2.123 1.00 87.38 177 ALA A CA 1
ATOM 1259 C C . ALA A 1 177 ? 9.679 -14.749 -2.738 1.00 87.38 177 ALA A C 1
ATOM 1261 O O . ALA A 1 177 ? 10.642 -15.511 -2.629 1.00 87.38 177 ALA A O 1
ATOM 1262 N N . ASN A 1 178 ? 8.609 -15.064 -3.470 1.00 90.06 178 ASN A N 1
ATOM 1263 C CA . ASN A 1 178 ? 8.540 -16.289 -4.258 1.00 90.06 178 ASN A CA 1
ATOM 1264 C C . ASN A 1 178 ? 9.685 -16.266 -5.297 1.00 90.06 178 ASN A C 1
ATOM 1266 O O . ASN A 1 178 ? 9.861 -15.254 -5.988 1.00 90.06 178 ASN A O 1
ATOM 1270 N N . PRO A 1 179 ? 10.450 -17.360 -5.477 1.00 88.81 179 PRO A N 1
ATOM 1271 C CA . PRO A 1 179 ? 11.570 -17.383 -6.421 1.00 88.81 179 PRO A CA 1
ATOM 1272 C C . PRO A 1 179 ? 11.178 -17.016 -7.859 1.00 88.81 179 PRO A C 1
ATOM 1274 O O . PRO A 1 179 ? 11.924 -16.320 -8.546 1.00 88.81 179 PRO A O 1
ATOM 1277 N N . GLU A 1 180 ? 9.994 -17.439 -8.306 1.00 87.44 180 GLU A N 1
ATOM 1278 C CA . GLU A 1 180 ? 9.462 -17.121 -9.637 1.00 87.44 180 GLU A CA 1
ATOM 1279 C C . GLU A 1 180 ? 9.135 -15.632 -9.793 1.00 87.44 180 GLU A C 1
ATOM 1281 O O . GLU A 1 180 ? 9.475 -15.029 -10.812 1.00 87.44 180 GLU A O 1
ATOM 1286 N N . PHE A 1 181 ? 8.560 -15.016 -8.755 1.00 89.38 181 PHE A N 1
ATOM 1287 C CA . PHE A 1 181 ? 8.315 -13.576 -8.719 1.00 89.38 181 PHE A CA 1
ATOM 1288 C C . PHE A 1 181 ? 9.631 -12.800 -8.847 1.00 89.38 181 PHE A C 1
ATOM 1290 O O . PHE A 1 181 ? 9.762 -11.945 -9.724 1.00 89.38 181 PHE A O 1
ATOM 1297 N N . ALA A 1 182 ? 10.641 -13.144 -8.041 1.00 86.12 182 ALA A N 1
ATOM 1298 C CA . ALA A 1 182 ? 11.948 -12.495 -8.114 1.00 86.12 182 ALA A CA 1
ATOM 1299 C C . ALA A 1 182 ? 12.601 -12.689 -9.494 1.00 86.12 182 ALA A C 1
ATOM 1301 O O . ALA A 1 182 ? 13.144 -11.746 -10.074 1.00 86.12 182 ALA A O 1
ATOM 1302 N N . ALA A 1 183 ? 12.506 -13.893 -10.064 1.00 84.00 183 ALA A N 1
ATOM 1303 C CA . ALA A 1 183 ? 13.021 -14.175 -11.397 1.00 84.00 183 ALA A CA 1
ATOM 1304 C C . ALA A 1 183 ? 12.333 -13.330 -12.485 1.00 84.00 183 ALA A C 1
ATOM 1306 O O . ALA A 1 183 ? 13.026 -12.853 -13.385 1.00 84.00 183 ALA A O 1
ATOM 1307 N N . SER A 1 184 ? 11.022 -13.073 -12.377 1.00 83.44 184 SER A N 1
ATOM 1308 C CA . SER A 1 184 ? 10.258 -12.267 -13.350 1.00 83.44 184 SER A CA 1
ATOM 1309 C C . SER A 1 184 ? 10.789 -10.838 -13.540 1.00 83.44 184 SER A C 1
ATOM 1311 O O . SER A 1 184 ? 10.525 -10.209 -14.565 1.00 83.44 184 SER A O 1
ATOM 1313 N N . PHE A 1 185 ? 11.587 -10.352 -12.583 1.00 80.94 185 PHE A N 1
ATOM 1314 C CA . PHE A 1 185 ? 12.217 -9.034 -12.592 1.00 80.94 185 PHE A CA 1
ATOM 1315 C C . PHE A 1 185 ? 13.728 -9.041 -12.838 1.00 80.94 185 PHE A C 1
ATOM 1317 O O . PHE A 1 185 ? 14.275 -8.034 -13.287 1.00 80.94 185 PHE A O 1
ATOM 1324 N N . LEU A 1 186 ? 14.412 -10.149 -12.547 1.00 72.00 186 LEU A N 1
ATOM 1325 C CA . LEU A 1 186 ? 15.877 -10.209 -12.534 1.00 72.00 186 LEU A CA 1
ATOM 1326 C C . LEU A 1 186 ? 16.488 -10.877 -13.776 1.00 72.00 186 LEU A C 1
ATOM 1328 O O . LEU A 1 186 ? 17.682 -10.692 -14.034 1.00 72.00 186 LEU A O 1
ATOM 1332 N N . ARG A 1 187 ? 15.710 -11.643 -14.556 1.00 71.19 187 ARG A N 1
ATOM 1333 C CA . ARG A 1 187 ? 16.212 -12.307 -15.772 1.00 71.19 187 ARG A CA 1
ATOM 1334 C C . ARG A 1 187 ? 16.553 -11.320 -16.905 1.00 71.19 187 ARG A C 1
ATOM 1336 O O . ARG A 1 187 ? 16.050 -10.199 -16.911 1.00 71.19 187 ARG A O 1
ATOM 1343 N N . PRO A 1 188 ? 17.416 -11.702 -17.868 1.00 55.09 188 PRO A N 1
ATOM 1344 C CA . PRO A 1 188 ? 17.795 -10.846 -19.000 1.00 55.09 188 PRO A CA 1
ATOM 1345 C C . PRO A 1 188 ? 16.619 -10.337 -19.852 1.00 55.09 188 PRO A C 1
ATOM 1347 O O . PRO A 1 188 ? 16.687 -9.223 -20.363 1.00 55.09 188 PRO A O 1
ATOM 1350 N N . ASP A 1 189 ? 15.553 -11.124 -19.953 1.00 62.22 189 ASP A N 1
ATOM 1351 C CA . ASP A 1 189 ? 14.296 -10.889 -20.675 1.00 62.22 189 ASP A CA 1
ATOM 1352 C C . ASP A 1 189 ? 13.144 -10.413 -19.763 1.00 62.22 189 ASP A C 1
ATOM 1354 O O . ASP A 1 189 ? 12.000 -10.306 -20.195 1.00 62.22 189 ASP A O 1
ATOM 1358 N N . ALA A 1 190 ? 13.438 -10.124 -18.491 1.00 73.69 190 ALA A N 1
ATOM 1359 C CA . ALA A 1 190 ? 12.455 -9.735 -17.483 1.00 73.69 190 ALA A CA 1
ATOM 1360 C C . ALA A 1 190 ? 11.688 -8.453 -17.833 1.00 73.69 190 ALA A C 1
ATOM 1362 O O . ALA A 1 190 ? 12.222 -7.554 -18.483 1.00 73.69 190 ALA A O 1
ATOM 1363 N N . VAL A 1 191 ? 10.484 -8.306 -17.265 1.00 72.12 191 VAL A N 1
ATOM 1364 C CA . VAL A 1 191 ? 9.578 -7.156 -17.470 1.00 72.12 191 VAL A CA 1
ATOM 1365 C C . VAL A 1 191 ? 10.295 -5.815 -17.277 1.00 72.12 191 VAL A C 1
ATOM 1367 O O . VAL A 1 191 ? 10.188 -4.919 -18.113 1.00 72.12 191 VAL A O 1
ATOM 1370 N N . LEU A 1 192 ? 11.103 -5.688 -16.218 1.00 74.94 192 LEU A N 1
ATOM 1371 C CA . LEU A 1 192 ? 11.871 -4.466 -15.963 1.00 74.94 192 LEU A CA 1
ATOM 1372 C C . LEU A 1 192 ? 12.943 -4.199 -17.012 1.00 74.94 192 LEU A C 1
ATOM 1374 O O . LEU A 1 192 ? 13.134 -3.052 -17.394 1.00 74.94 192 LEU A O 1
ATOM 1378 N N . ARG A 1 193 ? 13.632 -5.228 -17.510 1.00 70.88 193 ARG A N 1
ATOM 1379 C CA . ARG A 1 193 ? 14.583 -5.054 -18.613 1.00 70.88 193 ARG A CA 1
ATOM 1380 C C . ARG A 1 193 ? 13.864 -4.814 -19.937 1.00 70.88 193 ARG A C 1
ATOM 1382 O O . ARG A 1 193 ? 14.414 -4.126 -20.777 1.00 70.88 193 ARG A O 1
ATOM 1389 N N . GLY A 1 194 ? 12.638 -5.294 -20.121 1.00 73.62 194 GLY A N 1
ATOM 1390 C CA . GLY A 1 194 ? 11.800 -4.944 -21.270 1.00 73.62 194 GLY A CA 1
ATOM 1391 C C . GLY A 1 194 ? 11.343 -3.482 -21.266 1.00 73.62 194 GLY A C 1
ATOM 1392 O O . GLY A 1 194 ? 11.118 -2.915 -22.327 1.00 73.62 194 GLY A O 1
ATOM 1393 N N . ARG A 1 195 ? 11.263 -2.846 -20.088 1.00 83.50 195 ARG A N 1
ATOM 1394 C CA . ARG A 1 195 ? 10.729 -1.482 -19.922 1.00 83.50 195 ARG A CA 1
ATOM 1395 C C . ARG A 1 195 ? 11.756 -0.412 -19.589 1.00 83.50 195 ARG A C 1
ATOM 1397 O O . ARG A 1 195 ? 11.541 0.736 -19.949 1.00 83.50 195 ARG A O 1
ATOM 1404 N N . VAL A 1 196 ? 12.866 -0.762 -18.944 1.00 79.44 196 VAL A N 1
ATOM 1405 C CA . VAL A 1 196 ? 13.885 0.193 -18.491 1.00 79.44 196 VAL A CA 1
ATOM 1406 C C . VAL A 1 196 ? 15.148 0.075 -19.335 1.00 79.44 196 VAL A C 1
ATOM 1408 O O . VAL A 1 196 ? 15.832 -0.956 -19.332 1.00 79.44 196 VAL A O 1
ATOM 1411 N N . VAL A 1 197 ? 15.499 1.150 -20.035 1.00 73.19 197 VAL A N 1
ATOM 1412 C CA . VAL A 1 197 ? 16.791 1.312 -20.699 1.00 73.19 197 VAL A CA 1
ATOM 1413 C C . VAL A 1 197 ? 17.850 1.501 -19.616 1.00 73.19 197 VAL A C 1
ATOM 1415 O O . VAL A 1 197 ? 17.951 2.552 -18.993 1.00 73.19 197 VAL A O 1
ATOM 1418 N N . GLN A 1 198 ? 18.650 0.467 -19.368 1.00 62.78 198 GLN A N 1
ATOM 1419 C CA . GLN A 1 198 ? 19.851 0.613 -18.552 1.00 62.78 198 GLN A CA 1
ATOM 1420 C C . GLN A 1 198 ? 20.816 1.538 -19.311 1.00 62.78 198 GLN A C 1
ATOM 1422 O O . GLN A 1 198 ? 21.221 1.213 -20.430 1.00 62.78 198 GLN A O 1
ATOM 1427 N N . GLY A 1 199 ? 21.189 2.679 -18.721 1.00 50.03 199 GLY A N 1
ATOM 1428 C CA . GLY A 1 199 ? 22.377 3.419 -19.162 1.00 50.03 199 GLY A CA 1
ATOM 1429 C C . GLY A 1 199 ? 23.634 2.541 -19.038 1.00 50.03 199 GLY A C 1
ATOM 1430 O O . GLY A 1 199 ? 23.552 1.455 -18.461 1.00 50.03 199 GLY A O 1
ATOM 1431 N N . PRO A 1 200 ? 24.805 2.956 -19.560 1.00 33.81 200 PRO A N 1
ATOM 1432 C CA . PRO A 1 200 ? 26.053 2.210 -19.388 1.00 33.81 200 PRO A CA 1
ATOM 1433 C C . PRO A 1 200 ? 26.397 2.125 -17.891 1.00 33.81 200 PRO A C 1
ATOM 1435 O O . PRO A 1 200 ? 27.014 3.016 -17.310 1.00 33.81 200 PRO A O 1
ATOM 1438 N N . GLY A 1 201 ? 25.901 1.072 -17.248 1.00 42.75 201 GLY A N 1
ATOM 1439 C CA . GLY A 1 201 ? 25.916 0.892 -15.809 1.00 42.75 201 GLY A CA 1
ATOM 1440 C C . GLY A 1 201 ? 27.231 0.294 -15.349 1.00 42.75 201 GLY A C 1
ATOM 1441 O O . GLY A 1 201 ? 27.722 -0.687 -15.902 1.00 42.75 201 GLY A O 1
ATOM 1442 N N . ARG A 1 202 ? 27.788 0.892 -14.297 1.00 35.91 202 ARG A N 1
ATOM 1443 C CA . ARG A 1 202 ? 28.847 0.302 -13.481 1.00 35.91 202 ARG A CA 1
ATOM 1444 C C . ARG A 1 202 ? 28.329 -1.013 -12.894 1.00 35.91 202 ARG A C 1
ATOM 1446 O O . ARG A 1 202 ? 27.300 -1.040 -12.225 1.00 35.91 202 ARG A O 1
ATOM 1453 N N . ASN A 1 203 ? 29.052 -2.088 -13.170 1.00 36.78 203 ASN A N 1
ATOM 1454 C CA . ASN A 1 203 ? 28.684 -3.448 -12.804 1.00 36.78 203 ASN A CA 1
ATOM 1455 C C . ASN A 1 203 ? 28.711 -3.706 -11.284 1.00 36.78 203 ASN A C 1
ATOM 1457 O O . ASN A 1 203 ? 29.523 -3.149 -10.548 1.00 36.78 203 ASN A O 1
ATOM 1461 N N . GLU A 1 204 ? 27.863 -4.663 -10.893 1.00 38.06 204 GLU A N 1
ATOM 1462 C CA . GLU A 1 204 ? 28.049 -5.638 -9.808 1.00 38.06 204 GLU A CA 1
ATOM 1463 C C . GLU A 1 204 ? 28.170 -5.137 -8.363 1.00 38.06 204 GLU A C 1
ATOM 1465 O O . GLU A 1 204 ? 29.253 -5.115 -7.787 1.00 38.06 204 GLU A O 1
ATOM 1470 N N . ARG A 1 205 ? 27.018 -4.961 -7.696 1.00 32.12 205 ARG A N 1
ATOM 1471 C CA . ARG A 1 205 ? 26.813 -5.470 -6.323 1.00 32.12 205 ARG A CA 1
ATOM 1472 C C . ARG A 1 205 ? 25.377 -5.967 -6.150 1.00 32.12 205 ARG A C 1
ATOM 1474 O O . ARG A 1 205 ? 24.479 -5.217 -5.789 1.00 32.12 205 ARG A O 1
ATOM 1481 N N . HIS A 1 206 ? 25.161 -7.261 -6.375 1.00 37.38 206 HIS A N 1
ATOM 1482 C CA . HIS A 1 206 ? 23.999 -7.935 -5.801 1.00 37.38 206 HIS A CA 1
ATOM 1483 C C . HIS A 1 206 ? 24.155 -7.953 -4.279 1.00 37.38 206 HIS A C 1
ATOM 1485 O O . HIS A 1 206 ? 25.165 -8.465 -3.793 1.00 37.38 206 HIS A O 1
ATOM 1491 N N . ARG A 1 207 ? 23.153 -7.430 -3.558 1.00 37.38 207 ARG A N 1
ATOM 1492 C CA . ARG A 1 207 ? 22.588 -7.940 -2.287 1.00 37.38 207 ARG A CA 1
ATOM 1493 C C . ARG A 1 207 ? 21.947 -6.798 -1.496 1.00 37.38 207 ARG A C 1
ATOM 1495 O O . ARG A 1 207 ? 22.662 -6.096 -0.790 1.00 37.38 207 ARG A O 1
ATOM 1502 N N . ARG A 1 208 ? 20.612 -6.716 -1.518 1.00 31.56 208 ARG A N 1
ATOM 1503 C CA . ARG A 1 208 ? 19.757 -6.656 -0.315 1.00 31.56 208 ARG A CA 1
ATOM 1504 C C . ARG A 1 208 ? 18.285 -6.708 -0.749 1.00 31.56 208 ARG A C 1
ATOM 1506 O O . ARG A 1 208 ? 17.814 -5.800 -1.413 1.00 31.56 208 ARG A O 1
ATOM 1513 N N . ILE A 1 209 ? 17.562 -7.759 -0.364 1.00 33.41 209 ILE A N 1
ATOM 1514 C CA . ILE A 1 209 ? 16.105 -7.664 -0.211 1.00 33.41 209 ILE A CA 1
ATOM 1515 C C . ILE A 1 209 ? 15.930 -6.883 1.090 1.00 33.41 209 ILE A C 1
ATOM 1517 O O . ILE A 1 209 ? 16.273 -7.388 2.162 1.00 33.41 209 ILE A O 1
ATOM 1521 N N . THR A 1 210 ? 15.559 -5.608 1.010 1.00 31.48 210 THR A N 1
ATOM 1522 C CA . THR A 1 210 ? 15.462 -4.764 2.202 1.00 31.48 210 THR A CA 1
ATOM 1523 C C . THR A 1 210 ? 14.259 -5.211 3.029 1.00 31.48 210 THR A C 1
ATOM 1525 O O . THR A 1 210 ? 13.107 -5.049 2.635 1.00 31.48 210 THR A O 1
ATOM 1528 N N . ARG A 1 211 ? 14.540 -5.808 4.195 1.00 32.62 211 ARG A N 1
ATOM 1529 C CA . ARG A 1 211 ? 13.568 -6.000 5.276 1.00 32.62 211 ARG A CA 1
ATOM 1530 C C . ARG A 1 211 ? 12.996 -4.637 5.659 1.00 32.62 211 ARG A C 1
ATOM 1532 O O . ARG A 1 211 ? 13.747 -3.748 6.053 1.00 32.62 211 ARG A O 1
ATOM 1539 N N . LYS A 1 212 ? 11.672 -4.508 5.636 1.00 30.02 212 LYS A N 1
ATOM 1540 C CA . LYS A 1 212 ? 10.968 -3.449 6.362 1.00 30.02 212 LYS A CA 1
ATOM 1541 C C . LYS A 1 212 ? 11.078 -3.757 7.862 1.00 30.02 212 LYS A C 1
ATOM 1543 O O . LYS A 1 212 ? 10.282 -4.529 8.389 1.00 30.02 212 LYS A O 1
ATOM 1548 N N . SER A 1 213 ? 12.096 -3.220 8.532 1.00 24.45 213 SER A N 1
ATOM 1549 C CA . SER A 1 213 ? 12.124 -3.147 9.999 1.00 24.45 213 SER A CA 1
ATOM 1550 C C . SER A 1 213 ? 11.186 -2.020 10.441 1.00 24.45 213 SER A C 1
ATOM 1552 O O . SER A 1 213 ? 11.352 -0.899 9.962 1.00 24.45 213 SER A O 1
ATOM 1554 N N . PRO A 1 214 ? 10.197 -2.271 11.312 1.00 31.70 214 PRO A N 1
ATOM 1555 C CA . PRO A 1 214 ? 9.364 -1.225 11.871 1.00 31.70 214 PRO A CA 1
ATOM 1556 C C . PRO A 1 214 ? 9.927 -0.845 13.240 1.00 31.70 214 PRO A C 1
ATOM 1558 O O . PRO A 1 214 ? 9.539 -1.432 14.240 1.00 31.70 214 PRO A O 1
ATOM 1561 N N . GLU A 1 215 ? 10.834 0.122 13.308 1.00 25.06 215 GLU A N 1
ATOM 1562 C CA . GLU A 1 215 ? 11.066 0.822 14.575 1.00 25.06 215 GLU A CA 1
ATOM 1563 C C . GLU A 1 215 ? 11.011 2.328 14.339 1.00 25.06 215 GLU A C 1
ATOM 1565 O O . GLU A 1 215 ? 11.995 2.927 13.905 1.00 25.06 215 GLU A O 1
ATOM 1570 N N . PRO A 1 216 ? 9.861 2.967 14.601 1.00 33.09 216 PRO A N 1
ATOM 1571 C CA . PRO A 1 216 ? 9.862 4.359 14.985 1.00 33.09 216 PRO A CA 1
ATOM 1572 C C . PRO A 1 216 ? 10.308 4.441 16.449 1.00 33.09 216 PRO A C 1
ATOM 1574 O O . PRO A 1 216 ? 9.644 3.924 17.346 1.00 33.09 216 PRO A O 1
ATOM 1577 N N . LEU A 1 217 ? 11.439 5.108 16.678 1.00 28.66 217 LEU A N 1
ATOM 1578 C CA . LEU A 1 217 ? 11.794 5.661 17.982 1.00 28.66 217 LEU A CA 1
ATOM 1579 C C . LEU A 1 217 ? 10.709 6.676 18.363 1.00 28.66 217 LEU A C 1
ATOM 1581 O O . LEU A 1 217 ? 10.756 7.828 17.943 1.00 28.66 217 LEU A O 1
ATOM 1585 N N . LEU A 1 218 ? 9.709 6.238 19.123 1.00 33.84 218 LEU A N 1
ATOM 1586 C CA . LEU A 1 218 ? 8.748 7.117 19.777 1.00 33.84 218 LEU A CA 1
ATOM 1587 C C . LEU A 1 218 ? 8.927 6.960 21.282 1.00 33.84 218 LEU A C 1
ATOM 1589 O O . LEU A 1 218 ? 8.832 5.863 21.829 1.00 33.84 218 LEU A O 1
ATOM 1593 N N . HIS A 1 219 ? 9.242 8.080 21.927 1.00 29.19 219 HIS A N 1
ATOM 1594 C CA . HIS A 1 219 ? 9.368 8.180 23.371 1.00 29.19 219 HIS A CA 1
ATOM 1595 C C . HIS A 1 219 ? 8.063 7.744 24.043 1.00 29.19 219 HIS A C 1
ATOM 1597 O O . HIS A 1 219 ? 6.993 8.275 23.747 1.00 29.19 219 HIS A O 1
ATOM 1603 N N . THR A 1 220 ? 8.165 6.778 24.953 1.00 30.77 220 THR A N 1
ATOM 1604 C CA . THR A 1 220 ? 7.073 6.371 25.829 1.00 30.77 220 THR A CA 1
ATOM 1605 C C . THR A 1 220 ? 6.808 7.484 26.840 1.00 30.77 220 THR A C 1
ATOM 1607 O O . THR A 1 220 ? 7.682 7.864 27.618 1.00 30.77 220 THR A O 1
ATOM 1610 N N . THR A 1 221 ? 5.594 8.022 26.841 1.00 31.06 221 THR A N 1
ATOM 1611 C CA . THR A 1 221 ? 5.036 8.691 28.016 1.00 31.06 221 THR A CA 1
ATOM 1612 C C . THR A 1 221 ? 4.103 7.707 28.703 1.00 31.06 221 THR A C 1
ATOM 1614 O O . THR A 1 221 ? 2.885 7.730 28.529 1.00 31.06 221 THR A O 1
ATOM 1617 N N . ASP A 1 222 ? 4.711 6.800 29.467 1.00 33.19 222 ASP A N 1
ATOM 1618 C CA . ASP A 1 222 ? 4.016 6.033 30.493 1.00 33.19 222 ASP A CA 1
ATOM 1619 C C . ASP A 1 222 ? 3.596 7.010 31.594 1.00 33.19 222 ASP A C 1
ATOM 1621 O O . ASP A 1 222 ? 4.416 7.424 32.405 1.00 33.19 222 ASP A O 1
ATOM 1625 N N . ASP A 1 223 ? 2.349 7.475 31.526 1.00 33.94 223 ASP A N 1
ATOM 1626 C CA . ASP A 1 223 ? 1.464 7.681 32.677 1.00 33.94 223 ASP A CA 1
ATOM 1627 C C . ASP A 1 223 ? 0.153 8.323 32.201 1.00 33.94 223 ASP A C 1
ATOM 1629 O O . ASP A 1 223 ? 0.085 9.496 31.828 1.00 33.94 223 ASP A O 1
ATOM 1633 N N . TRP A 1 224 ? -0.925 7.537 32.214 1.00 36.69 224 TRP A N 1
ATOM 1634 C CA . TRP A 1 224 ? -2.277 8.019 31.936 1.00 36.69 224 TRP A CA 1
ATOM 1635 C C . TRP A 1 224 ? -2.927 8.529 33.232 1.00 36.69 224 TRP A C 1
ATOM 1637 O O . TRP A 1 224 ? -3.195 7.722 34.128 1.00 36.69 224 TRP A O 1
ATOM 1647 N N . PRO A 1 225 ? -3.258 9.827 33.374 1.00 31.84 225 PRO A N 1
ATOM 1648 C CA . PRO A 1 225 ? -3.985 10.287 34.544 1.00 31.84 225 PRO A CA 1
ATOM 1649 C C . PRO A 1 225 ? -5.456 9.860 34.456 1.00 31.84 225 PRO A C 1
ATOM 1651 O O . PRO A 1 225 ? -6.151 10.097 33.466 1.00 31.84 225 PRO A O 1
ATOM 1654 N N . ALA A 1 226 ? -5.950 9.246 35.533 1.00 32.25 226 ALA A N 1
ATOM 1655 C CA . ALA A 1 226 ? -7.360 8.927 35.712 1.00 32.25 226 ALA A CA 1
ATOM 1656 C C . ALA A 1 226 ? -8.230 10.179 35.487 1.00 32.25 226 ALA A C 1
ATOM 1658 O O . ALA A 1 226 ? -8.053 11.211 36.143 1.00 32.25 226 ALA A O 1
ATOM 1659 N N . ALA A 1 227 ? -9.178 10.086 34.552 1.00 33.41 227 ALA A N 1
ATOM 1660 C CA . ALA A 1 227 ? -10.090 11.170 34.222 1.00 33.41 227 ALA A CA 1
ATOM 1661 C C . ALA A 1 227 ? -10.921 11.566 35.455 1.00 33.41 227 ALA A C 1
ATOM 1663 O O . ALA A 1 227 ? -11.749 10.800 35.949 1.00 33.41 227 ALA A O 1
ATOM 1664 N N . ARG A 1 228 ? -10.715 12.791 35.952 1.00 31.59 228 ARG A N 1
ATOM 1665 C CA . ARG A 1 228 ? -11.600 13.409 36.943 1.00 31.59 228 ARG A CA 1
ATOM 1666 C C . ARG A 1 228 ? -12.866 13.878 36.233 1.00 31.59 228 ARG A C 1
ATOM 1668 O O . ARG A 1 228 ? -12.843 14.855 35.490 1.00 31.59 228 ARG A O 1
ATOM 1675 N N . HIS A 1 229 ? -13.976 13.195 36.492 1.00 33.06 229 HIS A N 1
ATOM 1676 C CA . HIS A 1 229 ? -15.306 13.655 36.110 1.00 33.06 229 HIS A CA 1
ATOM 1677 C C . HIS A 1 229 ? -15.611 15.008 36.776 1.00 33.06 229 HIS A C 1
ATOM 1679 O O . HIS A 1 229 ? -15.652 15.107 38.002 1.00 33.06 229 HIS A O 1
ATOM 1685 N N . ARG A 1 230 ? -15.867 16.051 35.977 1.00 32.38 230 ARG A N 1
ATOM 1686 C CA . ARG A 1 230 ? -16.660 17.206 36.417 1.00 32.38 230 ARG A CA 1
ATOM 1687 C C . ARG A 1 230 ? -18.101 16.981 35.974 1.00 32.38 230 ARG A C 1
ATOM 1689 O O . ARG A 1 230 ? -18.359 16.828 34.785 1.00 32.38 230 ARG A O 1
ATOM 1696 N N . ALA A 1 231 ? -19.011 16.947 36.942 1.00 30.23 231 ALA A N 1
ATOM 1697 C CA . ALA A 1 231 ? -20.446 16.972 36.690 1.00 30.23 231 ALA A CA 1
ATOM 1698 C C . ALA A 1 231 ? -20.864 18.342 36.109 1.00 30.23 231 ALA A C 1
ATOM 1700 O O . ALA A 1 231 ? -20.253 19.357 36.469 1.00 30.23 231 ALA A O 1
ATOM 1701 N N . PRO A 1 232 ? -21.870 18.387 35.219 1.00 45.34 232 PRO A N 1
ATOM 1702 C CA . PRO A 1 232 ? -22.349 19.633 34.631 1.00 45.34 232 PRO A CA 1
ATOM 1703 C C . PRO A 1 232 ? -23.113 20.481 35.661 1.00 45.34 232 PRO A C 1
ATOM 1705 O O . PRO A 1 232 ? -23.761 19.939 36.559 1.00 45.34 232 PRO A O 1
ATOM 1708 N N . ARG A 1 233 ? -23.002 21.808 35.528 1.00 44.41 233 ARG A N 1
ATOM 1709 C CA . ARG A 1 233 ? -23.887 22.787 36.175 1.00 44.41 233 ARG A CA 1
ATOM 1710 C C . ARG A 1 233 ? -25.109 23.032 35.306 1.00 44.41 233 ARG A C 1
ATOM 1712 O O . ARG A 1 233 ? -24.928 23.002 34.069 1.00 44.41 233 ARG A O 1
#

Radius of gyration: 25.48 Å; chains: 1; bounding box: 84×41×67 Å

Secondary structure (DSSP, 8-state):
------PPPS----------EE---HHHHHHH-TTB--TT-S---EESS-----HHHHHHHHHHHHHHTT----TT--EEEEETTEEEEETTS--EE-S------GGGHHHHHHHTT---S---B---EEEES----SPPEEETTTTEEEEEETTEEEEE-----SB--TTT---SPPHHHHHHHHSTT-HHHHHB---SPPP-------------------------PPPP-

pLDDT: mean 78.05, std 23.45, range [24.45, 98.38]

Foldseek 3Di:
DDDDDDDDDDDDPDPPPPWDKDKDDLVVVCVVFVQWDSVPPPIDIDTPPDADDPPQVVVVVVVVVCVVVPDDDDPPFDWAFAVVPTWTGTPPDDIDGDPDDDDPPPQCSQVRCVVRVHHDPDADWDWDKFFDQAAGQDGWDADPVQCKIWGADPNHIIMTNRTDPHGDDPVDDDPDDDPVRVCLCPDCPHPCVNTGDRDPDDDDDDDDRDDPDDDDPDDDPPDDDDDDDDDDD

Sequence (233 aa):
MSQRGTTPSGPTAATAWKSRWSVPAPSALAGRFPALRADDVAVAGVTEGAGYADPGAYTACLAENAVAEGATLATHTPVTVETDPPRVVPQNGSSRAVGGVLVAAGAHSKRLLAAAGVPIAMKPYRVQALVTAADVTEPMWYDATAGCYAHPHPDGLLAGNGTEAVEADPDTYDRDANPEFAASFLRPDAVLRGRVVQGPGRNERHRRITRKSPEPLLHTTDDWPAARHRAPR